Protein AF-A0A2A2Q9P0-F1 (afdb_monomer)

Nearest PDB structures (foldseek):
  3nxk-assembly2_F  TM=6.775E-01  e=8.424E-04  Campylobacter jejuni subsp. jejuni NCTC 11168 = ATCC 700819
  8wcf-assembly1_A  TM=4.680E-01  e=3.404E+00  Escherichia coli

pLDDT: mean 85.21, std 17.52, range [40.09, 98.56]

Radius of gyration: 24.96 Å; Cα contacts (8 Å, |Δi|>4): 295; chains: 1; bounding box: 86×31×90 Å

Foldseek 3Di:
DDDDDDDDDDDDDDPPPPDPPPPPPPCQAEEEDEDEADDDDPPCPVCQQVLLVVLVVVQVVRVVRGQAYEYEQAYAQQQDHPSCNNVNVLLVLLQQYAYEGAHPPLAAHDDDPLLHAHLHSDDSVLLRVLVSVLCSVQNTQDHAPDSVDHDPVSSVSSCVSCVVSNVSSVVSVVVVVVVD

Structure (mmCIF, N/CA/C/O backbone):
data_AF-A0A2A2Q9P0-F1
#
_entry.id   AF-A0A2A2Q9P0-F1
#
loop_
_atom_site.group_PDB
_atom_site.id
_atom_site.type_symbol
_atom_site.label_atom_id
_atom_site.label_alt_id
_atom_site.label_comp_id
_atom_site.label_asym_id
_atom_site.label_entity_id
_atom_site.label_seq_id
_atom_site.pdbx_PDB_ins_code
_atom_site.Cartn_x
_atom_site.Cartn_y
_atom_site.Cartn_z
_atom_site.occupancy
_atom_site.B_iso_or_equiv
_atom_site.auth_seq_id
_atom_site.auth_comp_id
_atom_site.auth_asym_id
_atom_site.auth_atom_id
_atom_site.pdbx_PDB_model_num
ATOM 1 N N . MET A 1 1 ? -64.671 -9.003 62.794 1.00 40.09 1 MET A N 1
ATOM 2 C CA . MET A 1 1 ? -63.730 -10.098 62.455 1.00 40.09 1 MET A CA 1
ATOM 3 C C . MET A 1 1 ? -63.711 -10.195 60.936 1.00 40.09 1 MET A C 1
ATOM 5 O O . MET A 1 1 ? -64.780 -10.348 60.381 1.00 40.09 1 MET A O 1
ATOM 9 N N . SER A 1 2 ? -62.634 -10.036 60.176 1.00 46.19 2 SER A N 1
ATOM 10 C CA . SER A 1 2 ? -61.214 -9.877 60.472 1.00 46.19 2 SER A CA 1
ATOM 11 C C . SER A 1 2 ? -60.549 -9.229 59.244 1.00 46.19 2 SER A C 1
ATOM 13 O O . SER A 1 2 ? -60.925 -9.531 58.116 1.00 46.19 2 SER A O 1
ATOM 15 N N . ALA A 1 3 ? -59.550 -8.387 59.473 1.00 42.59 3 ALA A N 1
ATOM 16 C CA . ALA A 1 3 ? -58.441 -8.089 58.560 1.00 42.59 3 ALA A CA 1
ATOM 17 C C . ALA A 1 3 ? -57.146 -8.424 59.338 1.00 42.59 3 ALA A C 1
ATOM 19 O O . ALA A 1 3 ? -57.241 -8.622 60.553 1.00 42.59 3 ALA A O 1
ATOM 20 N N . PRO A 1 4 ? -55.929 -8.346 58.772 1.00 60.41 4 PRO A N 1
ATOM 21 C CA . PRO A 1 4 ? -55.441 -8.654 57.423 1.00 60.41 4 PRO A CA 1
ATOM 22 C C . PRO A 1 4 ? -54.254 -9.658 57.485 1.00 60.41 4 PRO A C 1
ATOM 24 O O . PRO A 1 4 ? -53.765 -9.988 58.562 1.00 60.41 4 PRO A O 1
ATOM 27 N N . ALA A 1 5 ? -53.715 -10.101 56.344 1.00 50.78 5 ALA A N 1
ATOM 28 C CA . ALA A 1 5 ? -52.369 -10.686 56.304 1.00 50.78 5 ALA A CA 1
ATOM 29 C C . ALA A 1 5 ? -51.634 -10.286 55.020 1.00 50.78 5 ALA A C 1
ATOM 31 O O . ALA A 1 5 ? -51.970 -10.690 53.911 1.00 50.78 5 ALA A O 1
ATOM 32 N N . VAL A 1 6 ? -50.630 -9.442 55.230 1.00 48.75 6 VAL A N 1
ATOM 33 C CA . VAL A 1 6 ? -49.568 -9.048 54.309 1.00 48.75 6 VAL A CA 1
ATOM 34 C C . VAL A 1 6 ? -48.607 -10.225 54.140 1.00 48.75 6 VAL A C 1
ATOM 36 O O . VAL A 1 6 ? -48.183 -10.786 55.147 1.00 48.75 6 VAL A O 1
ATOM 39 N N . LEU A 1 7 ? -48.149 -10.526 52.920 1.00 47.34 7 LEU A N 1
ATOM 40 C CA . LEU A 1 7 ? -46.815 -11.109 52.763 1.00 47.34 7 LEU A CA 1
ATOM 41 C C . LEU A 1 7 ? -46.136 -10.666 51.462 1.00 47.34 7 LEU A C 1
ATOM 43 O O . LEU A 1 7 ? -46.552 -10.982 50.352 1.00 47.34 7 LEU A O 1
ATOM 47 N N . ARG A 1 8 ? -45.064 -9.902 51.668 1.00 47.12 8 ARG A N 1
ATOM 48 C CA . ARG A 1 8 ? -44.013 -9.534 50.720 1.00 47.12 8 ARG A CA 1
ATOM 49 C C . ARG A 1 8 ? -43.270 -10.785 50.236 1.00 47.12 8 ARG A C 1
ATOM 51 O O . ARG A 1 8 ? -42.936 -11.646 51.042 1.00 47.12 8 ARG A O 1
ATOM 58 N N . SER A 1 9 ? -42.898 -10.831 48.963 1.00 47.47 9 SER A N 1
ATOM 59 C CA . SER A 1 9 ? -41.804 -11.671 48.448 1.00 47.47 9 SER A CA 1
ATOM 60 C C . SER A 1 9 ? -41.245 -10.957 47.214 1.00 47.47 9 SER A C 1
ATOM 62 O O . SER A 1 9 ? -41.969 -10.730 46.255 1.00 47.47 9 SER A O 1
ATOM 64 N N . LEU A 1 10 ? -40.155 -10.207 47.386 1.00 48.25 10 LEU A N 1
ATOM 65 C CA . LEU A 1 10 ? -38.750 -10.614 47.222 1.00 48.25 10 LEU A CA 1
ATOM 66 C C . LEU A 1 10 ? -38.307 -10.576 45.751 1.00 48.25 10 LEU A C 1
ATOM 68 O O . LEU A 1 10 ? -38.593 -11.458 44.953 1.00 48.25 10 LE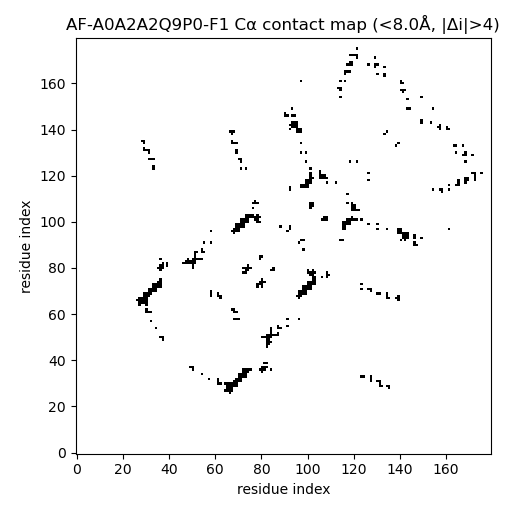U A O 1
ATOM 72 N N . LEU A 1 11 ? -37.596 -9.486 45.459 1.00 45.41 11 LEU A N 1
ATOM 73 C CA . LEU A 1 11 ? -36.722 -9.245 44.317 1.00 45.41 11 LEU A CA 1
ATOM 74 C C . LEU A 1 11 ? -35.719 -10.391 44.120 1.00 45.41 11 LEU A C 1
ATOM 76 O O . LEU A 1 11 ? -35.079 -10.792 45.084 1.00 45.41 11 LEU A O 1
ATOM 80 N N . LEU A 1 12 ? -35.510 -10.807 42.871 1.00 46.50 12 LEU A N 1
ATOM 81 C CA . LEU A 1 12 ? -34.263 -11.349 42.306 1.00 46.50 12 LEU A CA 1
ATOM 82 C C . LEU A 1 12 ? -34.489 -11.292 40.778 1.00 46.50 12 LEU A C 1
ATOM 84 O O . LEU A 1 12 ? -35.462 -11.844 40.289 1.00 46.50 12 LEU A O 1
ATOM 88 N N . GLY A 1 13 ? -33.770 -10.537 39.954 1.00 45.25 13 GLY A N 1
ATOM 89 C CA . GLY A 1 13 ? -32.326 -10.368 39.921 1.00 45.25 13 GLY A CA 1
ATOM 90 C C . GLY A 1 13 ? -31.809 -11.048 38.651 1.00 45.25 13 GLY A C 1
ATOM 91 O O . GLY A 1 13 ? -31.330 -12.169 38.717 1.00 45.25 13 GLY A O 1
ATOM 92 N N . ALA A 1 14 ? -31.939 -10.394 37.493 1.00 43.97 14 ALA A N 1
ATOM 93 C CA . ALA A 1 14 ? -31.269 -10.804 36.257 1.00 43.97 14 ALA A CA 1
ATOM 94 C C . ALA A 1 14 ? -31.019 -9.576 35.371 1.00 43.97 14 ALA A C 1
ATOM 96 O O . ALA A 1 14 ? -31.601 -9.411 34.302 1.00 43.97 14 ALA A O 1
ATOM 97 N N . ALA A 1 15 ? -30.158 -8.673 35.843 1.00 47.59 15 ALA A N 1
ATOM 98 C CA . ALA A 1 15 ? -29.496 -7.738 34.947 1.00 47.59 15 ALA A CA 1
ATOM 99 C C . ALA A 1 15 ? -28.526 -8.561 34.088 1.00 47.59 15 ALA A C 1
ATOM 101 O O . ALA A 1 15 ? -27.449 -8.938 34.551 1.00 47.59 15 ALA A O 1
ATOM 102 N N . LEU A 1 16 ? -28.932 -8.885 32.856 1.00 47.09 16 LEU A N 1
ATOM 103 C CA . LEU A 1 16 ? -28.006 -9.319 31.817 1.00 47.09 16 LEU A CA 1
ATOM 104 C C . LEU A 1 16 ? -27.036 -8.160 31.567 1.00 47.09 16 LEU A C 1
ATOM 106 O O . LEU A 1 16 ? -27.298 -7.261 30.770 1.00 47.09 16 LEU A O 1
ATOM 110 N N . PHE A 1 17 ? -25.904 -8.173 32.264 1.00 48.16 17 PHE A N 1
ATOM 111 C CA . PHE A 1 17 ? -24.730 -7.453 31.810 1.00 48.16 17 PHE A CA 1
ATOM 112 C C . PHE A 1 17 ? -24.263 -8.143 30.530 1.00 48.16 17 PHE A C 1
ATOM 114 O O . PHE A 1 17 ? -23.550 -9.145 30.564 1.00 48.16 17 PHE A O 1
ATOM 121 N N . ALA A 1 18 ? -24.692 -7.610 29.388 1.00 48.81 18 ALA A N 1
ATOM 122 C CA . ALA A 1 18 ? -23.988 -7.804 28.136 1.00 48.81 18 ALA A CA 1
ATOM 123 C C . ALA A 1 18 ? -22.611 -7.151 28.306 1.00 48.81 18 ALA A C 1
ATOM 125 O O . ALA A 1 18 ? -22.433 -5.956 28.073 1.00 48.81 18 ALA A O 1
ATOM 126 N N . ALA A 1 19 ? -21.647 -7.924 28.802 1.00 48.12 19 ALA A N 1
ATOM 127 C CA . ALA A 1 19 ? -20.255 -7.536 28.720 1.00 48.12 19 ALA A CA 1
ATOM 128 C C . ALA A 1 19 ? -19.944 -7.310 27.232 1.00 48.12 19 ALA A C 1
ATOM 130 O O . ALA A 1 19 ? -20.269 -8.180 26.415 1.00 48.12 19 ALA A O 1
ATOM 131 N N . PRO A 1 20 ? -19.349 -6.172 26.838 1.00 49.59 20 PRO A N 1
ATOM 132 C CA . PRO A 1 20 ? -18.787 -6.078 25.508 1.00 49.59 20 PRO A CA 1
ATOM 133 C C . PRO A 1 20 ? -17.745 -7.187 25.419 1.00 49.59 20 PRO A C 1
ATOM 135 O O . PRO A 1 20 ? -16.790 -7.219 26.198 1.00 49.59 20 PRO A O 1
ATOM 138 N N . VAL A 1 21 ? -17.954 -8.126 24.496 1.00 50.00 21 VAL A N 1
ATOM 139 C CA . VAL A 1 21 ? -16.908 -9.048 24.071 1.00 50.00 21 VAL A CA 1
ATOM 140 C C . VAL A 1 21 ? -15.845 -8.163 23.438 1.00 50.00 21 VAL A C 1
ATOM 142 O O . VAL A 1 21 ? -15.898 -7.832 22.254 1.00 50.00 21 VAL A O 1
ATOM 145 N N . LEU A 1 22 ? -14.913 -7.697 24.267 1.00 50.25 22 LEU A N 1
ATOM 146 C CA . LEU A 1 22 ? -13.653 -7.151 23.818 1.00 50.25 22 LEU A CA 1
ATOM 147 C C . LEU A 1 22 ? -12.963 -8.342 23.162 1.00 50.25 22 LEU A C 1
ATOM 149 O O . LEU A 1 22 ? -12.347 -9.169 23.830 1.00 50.25 22 LEU A O 1
ATOM 153 N N . SER A 1 23 ? -13.192 -8.501 21.860 1.00 45.50 23 SER A N 1
ATOM 154 C CA . SER A 1 23 ? -12.494 -9.485 21.055 1.00 45.50 23 SER A CA 1
ATOM 155 C C . SER A 1 23 ? -11.023 -9.124 21.171 1.00 45.50 23 SER A C 1
ATOM 157 O O . SER A 1 23 ? -10.560 -8.181 20.528 1.00 45.50 23 SER A O 1
ATOM 159 N N . ALA A 1 24 ? -10.305 -9.827 22.044 1.00 47.69 24 ALA A N 1
ATOM 160 C CA . ALA A 1 24 ? -8.862 -9.840 22.039 1.00 47.69 24 ALA A CA 1
ATOM 161 C C . ALA A 1 24 ? -8.482 -10.304 20.633 1.00 47.69 24 ALA A C 1
ATOM 163 O O . ALA A 1 24 ? -8.634 -11.477 20.295 1.00 47.69 24 ALA A O 1
ATOM 164 N N . ARG A 1 25 ? -8.132 -9.349 19.762 1.00 51.56 25 ARG A N 1
ATOM 165 C CA . ARG A 1 25 ? -7.507 -9.651 18.483 1.00 51.56 25 ARG A CA 1
ATOM 166 C C . ARG A 1 25 ? -6.211 -10.338 18.853 1.00 51.56 25 ARG A C 1
ATOM 168 O O . ARG A 1 25 ? -5.259 -9.678 19.264 1.00 51.56 25 ARG A O 1
ATOM 175 N N . ASP A 1 26 ? -6.235 -11.658 18.773 1.00 47.09 26 ASP A N 1
ATOM 176 C CA . ASP A 1 26 ? -5.034 -12.462 18.771 1.00 47.09 26 ASP A CA 1
ATOM 177 C C . ASP A 1 26 ? -4.062 -11.808 17.783 1.00 47.09 26 ASP A C 1
ATOM 179 O O . ASP A 1 26 ? -4.457 -11.379 16.692 1.00 47.09 26 ASP A O 1
ATOM 183 N N . THR A 1 27 ? -2.846 -11.563 18.252 1.00 52.81 27 THR A N 1
ATOM 184 C CA . THR A 1 27 ? -1.900 -10.556 17.759 1.00 52.81 27 THR A CA 1
ATOM 185 C C . THR A 1 27 ? -1.255 -10.971 16.439 1.00 52.81 27 THR A C 1
ATOM 187 O O . THR A 1 27 ? -0.034 -11.061 16.314 1.00 52.81 27 THR A O 1
ATOM 190 N N . ALA A 1 28 ? -2.059 -11.221 15.408 1.00 60.34 28 ALA A N 1
ATOM 191 C CA . ALA A 1 28 ? -1.553 -11.370 14.057 1.00 60.34 28 ALA A CA 1
ATOM 192 C C . ALA A 1 28 ? -0.925 -10.032 13.644 1.00 60.34 28 ALA A C 1
ATOM 194 O O . ALA A 1 28 ? -1.621 -9.069 13.310 1.00 60.34 28 ALA A O 1
ATOM 195 N N . LYS A 1 29 ? 0.409 -9.975 13.733 1.00 87.12 29 LYS A N 1
ATOM 196 C CA . LYS A 1 29 ? 1.228 -8.812 13.381 1.00 87.12 29 LYS A CA 1
ATOM 197 C C . LYS A 1 29 ? 0.889 -8.337 11.975 1.00 87.12 29 LYS A C 1
ATOM 199 O O . LYS A 1 29 ? 0.535 -9.150 11.118 1.00 87.12 29 LYS A O 1
ATOM 204 N N . ALA A 1 30 ? 1.027 -7.039 11.729 1.00 94.81 30 ALA A N 1
ATOM 205 C CA . ALA A 1 30 ? 0.882 -6.512 10.381 1.00 94.81 30 ALA A CA 1
ATOM 206 C C . ALA A 1 30 ? 1.944 -7.124 9.453 1.00 94.81 30 ALA A C 1
ATOM 208 O O . ALA A 1 30 ? 3.090 -7.329 9.853 1.00 94.81 30 ALA A O 1
ATOM 209 N N . GLY A 1 31 ? 1.554 -7.426 8.219 1.00 96.94 31 GLY A N 1
ATOM 210 C CA . GLY A 1 31 ? 2.453 -7.904 7.177 1.00 96.94 31 GLY A CA 1
ATOM 211 C C . GLY A 1 31 ? 2.628 -6.839 6.109 1.00 96.94 31 GLY A C 1
ATOM 212 O O . GLY A 1 31 ? 1.641 -6.388 5.525 1.00 96.94 31 GLY A O 1
ATOM 213 N N . VAL A 1 32 ? 3.870 -6.456 5.825 1.00 98.31 32 VAL A N 1
ATOM 214 C CA . VAL A 1 32 ? 4.199 -5.518 4.747 1.00 98.31 32 VAL A CA 1
ATOM 215 C C . VAL A 1 32 ? 5.208 -6.152 3.802 1.00 98.31 32 VAL A C 1
ATOM 217 O O . VAL A 1 32 ? 6.179 -6.758 4.244 1.00 98.31 32 VAL A O 1
ATOM 220 N N . ALA A 1 33 ? 4.984 -6.005 2.496 1.00 98.00 33 ALA A N 1
ATOM 221 C CA . ALA A 1 33 ? 5.929 -6.441 1.473 1.00 98.00 33 ALA A CA 1
ATOM 222 C C . ALA A 1 33 ? 6.344 -5.284 0.562 1.00 98.00 33 ALA A C 1
ATOM 224 O O . ALA A 1 33 ? 5.535 -4.416 0.230 1.00 98.00 33 ALA A O 1
ATOM 225 N N . VAL A 1 34 ? 7.595 -5.322 0.107 1.00 97.69 34 VAL A N 1
ATOM 226 C CA . VAL A 1 34 ? 8.105 -4.435 -0.940 1.00 97.69 34 VAL A CA 1
ATOM 227 C C . VAL A 1 34 ? 7.890 -5.089 -2.305 1.00 97.69 34 VAL A C 1
ATOM 229 O O . VAL A 1 34 ? 8.170 -6.274 -2.502 1.00 97.69 34 VAL A O 1
ATOM 232 N N . LEU A 1 35 ? 7.372 -4.312 -3.249 1.00 95.69 35 LEU A N 1
ATOM 233 C CA . LEU A 1 35 ? 7.158 -4.687 -4.637 1.00 95.69 35 LEU A CA 1
ATOM 234 C C . LEU A 1 35 ? 7.905 -3.716 -5.542 1.00 95.69 35 LEU A C 1
ATOM 236 O O . LEU A 1 35 ? 7.836 -2.504 -5.360 1.00 95.69 35 LEU A O 1
ATOM 240 N N . HIS A 1 36 ? 8.558 -4.260 -6.559 1.00 92.69 36 HIS A N 1
ATOM 241 C CA . HIS A 1 36 ? 9.169 -3.485 -7.628 1.00 92.69 36 HIS A CA 1
ATOM 242 C C . HIS A 1 36 ? 8.368 -3.678 -8.910 1.00 92.69 36 HIS A C 1
ATOM 244 O O . HIS A 1 36 ? 7.759 -4.732 -9.114 1.00 92.69 36 HIS A O 1
ATOM 250 N N . SER A 1 37 ? 8.364 -2.665 -9.778 1.00 83.94 37 SER A N 1
ATOM 251 C CA . SER A 1 37 ? 7.769 -2.817 -11.104 1.00 83.94 37 SER A CA 1
ATOM 252 C C . SER A 1 37 ? 8.413 -3.999 -11.827 1.00 83.94 37 SER A C 1
ATOM 254 O O . SER A 1 37 ? 9.637 -4.101 -11.882 1.00 83.94 37 SER A O 1
ATOM 256 N N . ALA A 1 38 ? 7.581 -4.871 -12.400 1.00 77.25 38 ALA A N 1
ATOM 257 C CA . ALA A 1 38 ? 8.063 -5.930 -13.273 1.00 77.25 38 ALA A CA 1
ATOM 258 C C . ALA A 1 38 ? 8.849 -5.319 -14.441 1.00 77.25 38 ALA A C 1
ATOM 260 O O . ALA A 1 38 ? 8.513 -4.230 -14.927 1.00 77.25 38 ALA A O 1
ATOM 261 N N . GLU A 1 39 ? 9.884 -6.029 -14.881 1.00 74.06 39 GLU A N 1
ATOM 262 C CA . GLU A 1 39 ? 10.640 -5.655 -16.068 1.00 74.06 39 GLU A CA 1
ATOM 263 C C . GLU A 1 39 ? 9.700 -5.676 -17.281 1.00 74.06 39 GLU A C 1
ATOM 265 O O . GLU A 1 39 ? 8.987 -6.654 -17.520 1.00 74.06 39 GLU A O 1
ATOM 270 N N . TRP A 1 40 ? 9.638 -4.559 -18.005 1.00 68.69 40 TRP A N 1
ATOM 271 C CA . TRP A 1 40 ? 8.759 -4.407 -19.159 1.00 68.69 40 TRP A CA 1
ATOM 272 C C . TRP A 1 40 ? 9.546 -4.634 -20.447 1.00 68.69 40 TRP A C 1
ATOM 274 O O . TRP A 1 40 ? 10.576 -3.997 -20.661 1.00 68.69 40 TRP A O 1
ATOM 284 N N . ASN A 1 41 ? 9.027 -5.496 -21.320 1.00 70.81 41 ASN A N 1
ATOM 285 C CA . ASN A 1 41 ? 9.569 -5.747 -22.650 1.00 70.81 41 ASN A CA 1
ATOM 286 C C . ASN A 1 41 ? 8.447 -5.621 -23.693 1.00 70.81 41 ASN A C 1
ATOM 288 O O . ASN A 1 41 ? 7.445 -6.328 -23.616 1.00 70.81 41 ASN A O 1
ATOM 292 N N . ALA A 1 42 ? 8.633 -4.740 -24.680 1.00 70.00 42 ALA A N 1
ATOM 293 C CA . ALA A 1 42 ? 7.657 -4.459 -25.736 1.00 70.00 42 ALA A CA 1
ATOM 294 C C . ALA A 1 42 ? 7.276 -5.692 -26.579 1.00 70.00 42 ALA A C 1
ATOM 296 O O . ALA A 1 42 ? 6.182 -5.733 -27.132 1.00 70.00 42 ALA A O 1
ATOM 297 N N . GLY A 1 43 ? 8.172 -6.679 -26.689 1.00 72.94 43 GLY A N 1
ATOM 298 C CA . GLY A 1 43 ? 7.943 -7.904 -27.461 1.00 72.94 43 GLY A CA 1
ATOM 299 C C . GLY A 1 43 ? 7.342 -9.063 -26.663 1.00 72.94 43 GLY A C 1
ATOM 300 O O . GLY A 1 43 ? 7.106 -10.123 -27.236 1.00 72.94 43 GLY A O 1
ATOM 301 N N . ASP A 1 44 ? 7.115 -8.895 -25.359 1.00 73.62 44 ASP A N 1
ATOM 302 C CA . ASP A 1 44 ? 6.712 -9.980 -24.459 1.00 73.62 44 ASP A CA 1
ATOM 303 C C . ASP A 1 44 ? 5.232 -9.865 -24.065 1.00 73.62 44 ASP A C 1
ATOM 305 O O . ASP A 1 44 ? 4.875 -9.559 -22.927 1.00 73.62 44 ASP A O 1
ATOM 309 N N . THR A 1 45 ? 4.349 -10.102 -25.039 1.00 75.69 45 THR A N 1
ATOM 310 C CA . THR A 1 45 ? 2.890 -10.113 -24.823 1.00 75.69 45 THR A CA 1
ATOM 311 C C . THR A 1 45 ? 2.435 -11.267 -23.929 1.00 75.69 45 THR A C 1
ATOM 313 O O . THR A 1 45 ? 1.373 -11.189 -23.319 1.00 75.69 45 THR A O 1
ATOM 316 N N . VAL A 1 46 ? 3.250 -12.320 -23.802 1.00 77.00 46 VAL A N 1
ATOM 317 C CA . VAL A 1 46 ? 2.989 -13.473 -22.927 1.00 77.00 46 VAL A CA 1
ATOM 318 C C . VAL A 1 46 ? 3.003 -13.060 -21.453 1.00 77.00 46 VAL A C 1
ATOM 320 O O . VAL A 1 46 ? 2.287 -13.648 -20.644 1.00 77.00 46 VAL A O 1
ATOM 323 N N . ARG A 1 47 ? 3.782 -12.031 -21.096 1.00 70.19 47 ARG A N 1
ATOM 324 C CA . ARG A 1 47 ? 3.841 -11.472 -19.737 1.00 70.19 47 ARG A CA 1
ATOM 325 C C . ARG A 1 47 ? 2.926 -10.268 -19.523 1.00 70.19 47 ARG A C 1
ATOM 327 O O . ARG A 1 47 ? 3.035 -9.606 -18.483 1.00 70.19 47 ARG A O 1
ATOM 334 N N . ASP A 1 48 ? 2.013 -9.979 -20.450 1.00 74.56 48 ASP A N 1
ATOM 335 C CA . ASP A 1 48 ? 0.988 -8.974 -20.185 1.00 74.56 48 ASP A CA 1
ATOM 336 C C . ASP A 1 48 ? 0.124 -9.412 -18.986 1.00 74.56 48 ASP A C 1
ATOM 338 O O . ASP A 1 48 ? -0.274 -10.568 -18.858 1.00 74.56 48 ASP A O 1
ATOM 342 N N . GLY A 1 49 ? -0.081 -8.503 -18.034 1.00 80.06 49 GLY A N 1
ATOM 343 C CA . GLY A 1 49 ? -0.734 -8.795 -16.751 1.00 80.06 49 GLY A CA 1
ATOM 344 C C . GLY A 1 49 ? 0.132 -9.481 -15.680 1.00 80.06 49 GLY A C 1
ATOM 345 O O . GLY A 1 49 ? -0.323 -9.614 -14.542 1.00 80.06 49 GLY A O 1
ATOM 346 N N . ALA A 1 50 ? 1.389 -9.852 -15.958 1.00 84.06 50 ALA A N 1
ATOM 347 C CA . ALA A 1 50 ? 2.267 -10.465 -14.950 1.00 84.06 50 ALA A CA 1
ATOM 348 C C . ALA A 1 50 ? 2.505 -9.549 -13.730 1.00 84.06 50 ALA A C 1
ATOM 350 O O . ALA A 1 50 ? 2.602 -10.029 -12.600 1.00 84.06 50 ALA A O 1
ATOM 351 N N . GLY A 1 51 ? 2.547 -8.228 -13.945 1.00 87.50 51 GLY A N 1
ATOM 352 C CA . GLY A 1 51 ? 2.655 -7.240 -12.867 1.00 87.50 51 GLY A CA 1
ATOM 353 C C . GLY A 1 51 ? 1.407 -7.201 -11.982 1.00 87.50 51 GLY A C 1
ATOM 354 O O . GLY A 1 51 ? 1.518 -7.214 -10.759 1.00 87.50 51 GLY A O 1
ATOM 355 N N . GLU A 1 52 ? 0.219 -7.217 -12.591 1.00 91.75 52 GLU A N 1
ATOM 356 C CA . GLU A 1 52 ? -1.063 -7.313 -11.877 1.00 91.75 52 GLU A CA 1
ATOM 357 C C . GLU A 1 52 ? -1.155 -8.602 -11.046 1.00 91.75 52 GLU A C 1
ATOM 359 O O . GLU A 1 52 ? -1.454 -8.550 -9.850 1.00 91.75 52 GLU A O 1
ATOM 364 N N . PHE A 1 53 ? -0.812 -9.748 -11.639 1.00 91.94 53 PHE A N 1
ATOM 365 C CA . PHE A 1 53 ? -0.803 -11.031 -10.938 1.00 91.94 53 PHE A CA 1
ATOM 366 C C . PHE A 1 53 ? 0.168 -11.043 -9.749 1.00 91.94 53 PHE A C 1
ATOM 368 O O . PHE A 1 53 ? -0.203 -11.480 -8.660 1.00 91.94 53 PHE A O 1
ATOM 375 N N . ALA A 1 54 ? 1.390 -10.527 -9.922 1.00 92.19 54 ALA A N 1
ATOM 376 C CA . ALA A 1 54 ? 2.389 -10.477 -8.854 1.00 92.19 54 ALA A CA 1
ATOM 377 C C . ALA A 1 54 ? 1.916 -9.646 -7.648 1.00 92.19 54 ALA A C 1
ATOM 379 O O . ALA A 1 54 ? 2.107 -10.055 -6.499 1.00 92.19 54 ALA A O 1
ATOM 380 N N . VAL A 1 55 ? 1.257 -8.510 -7.903 1.00 96.12 55 VAL A N 1
ATOM 381 C CA . VAL A 1 55 ? 0.683 -7.652 -6.858 1.00 96.12 55 VAL A CA 1
ATOM 382 C C . VAL A 1 55 ? -0.411 -8.397 -6.084 1.00 96.12 55 VAL A C 1
ATOM 384 O O . VAL A 1 55 ? -0.358 -8.452 -4.853 1.00 96.12 55 VAL A O 1
ATOM 387 N N . PHE A 1 56 ? -1.364 -9.029 -6.779 1.00 96.88 56 PHE A N 1
ATOM 388 C CA . PHE A 1 56 ? -2.437 -9.782 -6.120 1.00 96.88 56 PHE A CA 1
ATOM 389 C C . PHE A 1 56 ? -1.934 -10.998 -5.355 1.00 96.88 56 PHE A C 1
ATOM 391 O O . PHE A 1 56 ? -2.361 -11.224 -4.223 1.00 96.88 56 PHE A O 1
ATOM 398 N N . LEU A 1 57 ? -1.006 -11.759 -5.935 1.00 96.25 57 LEU A N 1
ATOM 399 C CA . LEU A 1 57 ? -0.422 -12.921 -5.277 1.00 96.25 57 LEU A CA 1
ATOM 400 C C . LEU A 1 57 ? 0.250 -12.516 -3.963 1.00 96.25 57 LEU A C 1
ATOM 402 O O . LEU A 1 57 ? 0.039 -13.170 -2.940 1.00 96.25 57 LEU A O 1
ATOM 406 N N . ARG A 1 58 ? 1.015 -11.416 -3.961 1.00 97.12 58 ARG A N 1
ATOM 407 C CA . ARG A 1 58 ? 1.672 -10.935 -2.743 1.00 97.12 58 ARG A CA 1
ATOM 408 C C . ARG A 1 58 ? 0.665 -10.461 -1.698 1.00 97.12 58 ARG A C 1
ATOM 410 O O . ARG A 1 58 ? 0.806 -10.813 -0.530 1.00 97.12 58 ARG A O 1
ATOM 417 N N . ALA A 1 59 ? -0.355 -9.705 -2.097 1.00 97.06 59 ALA A N 1
ATOM 418 C CA . ALA A 1 59 ? -1.396 -9.263 -1.173 1.00 97.06 59 ALA A CA 1
ATOM 419 C C . ALA A 1 59 ? -2.147 -10.448 -0.548 1.00 97.06 59 ALA A C 1
ATOM 421 O O . ALA A 1 59 ? -2.305 -10.496 0.670 1.00 97.06 59 ALA A O 1
ATOM 422 N N . ALA A 1 60 ? -2.511 -11.449 -1.355 1.00 96.69 60 ALA A N 1
ATOM 423 C CA . ALA A 1 60 ? -3.162 -12.664 -0.878 1.00 96.69 60 ALA A CA 1
ATOM 424 C C . ALA A 1 60 ? -2.272 -13.460 0.092 1.00 96.69 60 ALA A C 1
ATOM 426 O O . ALA A 1 60 ? -2.771 -13.993 1.080 1.00 96.69 60 ALA A O 1
ATOM 427 N N . GLN A 1 61 ? -0.958 -13.534 -0.153 1.00 96.50 61 GLN A N 1
ATOM 428 C CA . GLN A 1 61 ? -0.011 -14.143 0.789 1.00 96.50 61 GLN A CA 1
ATOM 429 C C . GLN A 1 61 ? -0.008 -13.411 2.135 1.00 96.50 61 GLN A C 1
ATOM 431 O O . GLN A 1 61 ? -0.102 -14.058 3.175 1.00 96.50 61 GLN A O 1
ATOM 436 N N . LEU A 1 62 ? 0.052 -12.076 2.127 1.00 96.56 62 LEU A N 1
ATOM 437 C CA . LEU A 1 62 ? 0.029 -11.286 3.359 1.00 96.56 62 LEU A CA 1
ATOM 438 C C . LEU A 1 62 ? -1.290 -11.481 4.120 1.00 96.56 62 LEU A C 1
ATOM 440 O O . LEU A 1 62 ? -1.289 -11.782 5.310 1.00 96.56 62 LEU A O 1
ATOM 444 N N . GLN A 1 63 ? -2.422 -11.389 3.427 1.00 94.75 63 GLN A N 1
ATOM 445 C CA . GLN A 1 63 ? -3.751 -11.505 4.036 1.00 94.75 63 GLN A CA 1
ATOM 446 C C . GLN A 1 63 ? -4.044 -12.894 4.625 1.00 94.75 63 GLN A C 1
ATOM 448 O O . GLN A 1 63 ? -4.900 -13.015 5.495 1.00 94.75 63 GLN A O 1
ATOM 453 N N . ARG A 1 64 ? -3.336 -13.949 4.195 1.00 94.38 64 ARG A N 1
ATOM 454 C CA . ARG A 1 64 ? -3.460 -15.294 4.788 1.00 94.38 64 ARG A CA 1
ATOM 455 C C . ARG A 1 64 ? -2.831 -15.412 6.172 1.00 94.38 64 ARG A C 1
ATOM 457 O O . ARG A 1 64 ? -3.241 -16.277 6.939 1.00 94.38 64 ARG A O 1
ATOM 464 N N . HIS A 1 65 ? -1.821 -14.599 6.466 1.00 92.19 65 HIS A N 1
ATOM 465 C CA . HIS A 1 65 ? -0.985 -14.762 7.658 1.00 92.19 65 HIS A CA 1
ATOM 466 C C . HIS A 1 65 ? -1.033 -13.562 8.610 1.00 92.19 65 HIS A C 1
ATOM 468 O O . HIS A 1 65 ? -0.546 -13.659 9.734 1.00 92.19 65 HIS A O 1
ATOM 474 N N . HIS A 1 66 ? -1.629 -12.448 8.184 1.00 94.69 66 HIS A N 1
ATOM 475 C CA . HIS A 1 66 ? -1.608 -11.183 8.911 1.00 94.69 66 HIS A CA 1
ATOM 476 C C . HIS A 1 66 ? -3.009 -10.572 9.007 1.00 94.69 66 HIS A C 1
ATOM 478 O O . HIS A 1 66 ? -3.755 -10.564 8.030 1.00 94.69 66 HIS A O 1
ATOM 484 N N . ALA A 1 67 ? -3.355 -9.994 10.165 1.00 91.94 67 ALA A N 1
ATOM 485 C CA . ALA A 1 67 ? -4.638 -9.300 10.349 1.00 91.94 67 ALA A CA 1
ATOM 486 C C . ALA A 1 67 ? -4.705 -7.947 9.621 1.00 91.94 67 ALA A C 1
ATOM 488 O O . ALA A 1 67 ? -5.789 -7.402 9.416 1.00 91.94 67 ALA A O 1
ATOM 489 N N . ALA A 1 68 ? -3.552 -7.395 9.247 1.00 96.25 68 ALA A N 1
ATOM 490 C CA . ALA A 1 68 ? -3.432 -6.170 8.476 1.00 96.25 68 ALA A CA 1
ATOM 491 C C . ALA A 1 68 ? -2.330 -6.346 7.428 1.00 96.25 68 ALA A C 1
ATOM 493 O O . ALA A 1 68 ? -1.247 -6.838 7.748 1.00 96.25 68 ALA A O 1
ATOM 494 N N . ALA A 1 69 ? -2.604 -5.942 6.189 1.00 97.81 69 ALA A N 1
ATOM 495 C CA . ALA A 1 69 ? -1.672 -6.066 5.076 1.00 97.81 69 ALA A CA 1
ATOM 496 C C . ALA A 1 69 ? -1.309 -4.689 4.512 1.00 97.81 69 ALA A C 1
ATOM 498 O O . ALA A 1 69 ? -2.167 -3.811 4.373 1.00 97.81 69 ALA A O 1
ATOM 499 N N . GLY A 1 70 ? -0.041 -4.525 4.146 1.00 98.38 70 GLY A N 1
ATOM 500 C CA . GLY A 1 70 ? 0.442 -3.351 3.438 1.00 98.38 70 GLY A CA 1
ATOM 501 C C . GLY A 1 70 ? 1.433 -3.685 2.331 1.00 98.38 70 GLY A C 1
ATOM 502 O O . GLY A 1 70 ? 2.069 -4.737 2.331 1.00 98.38 70 GLY A O 1
ATOM 503 N N . LEU A 1 71 ? 1.570 -2.773 1.375 1.00 98.56 71 LEU A N 1
ATOM 504 C CA . LEU A 1 71 ? 2.529 -2.875 0.281 1.00 98.56 71 LEU A CA 1
ATOM 505 C C . LEU A 1 71 ? 3.329 -1.582 0.159 1.00 98.56 71 LEU A C 1
ATOM 507 O O . LEU A 1 71 ? 2.778 -0.487 0.258 1.00 98.56 71 LEU A O 1
ATOM 511 N N . VAL A 1 72 ? 4.620 -1.715 -0.123 1.00 98.31 72 VAL A N 1
ATOM 512 C CA . VAL A 1 72 ? 5.468 -0.619 -0.595 1.00 98.31 72 VAL A CA 1
ATOM 513 C C . VAL A 1 72 ? 5.770 -0.872 -2.065 1.00 98.31 72 VAL A C 1
ATOM 515 O O . VAL A 1 72 ? 6.464 -1.825 -2.400 1.00 98.31 72 VAL A O 1
ATOM 518 N N . ALA A 1 73 ? 5.225 -0.044 -2.946 1.00 97.06 73 ALA A N 1
ATOM 519 C CA . ALA A 1 73 ? 5.390 -0.139 -4.386 1.00 97.06 73 ALA A CA 1
ATOM 520 C C . ALA A 1 73 ? 6.471 0.833 -4.869 1.00 97.06 73 ALA A C 1
ATOM 522 O O . ALA A 1 73 ? 6.293 2.051 -4.819 1.00 97.06 73 ALA A O 1
ATOM 523 N N . VAL A 1 74 ? 7.577 0.285 -5.366 1.00 95.69 74 VAL A N 1
ATOM 524 C CA . VAL A 1 74 ? 8.658 1.024 -6.023 1.00 95.69 74 V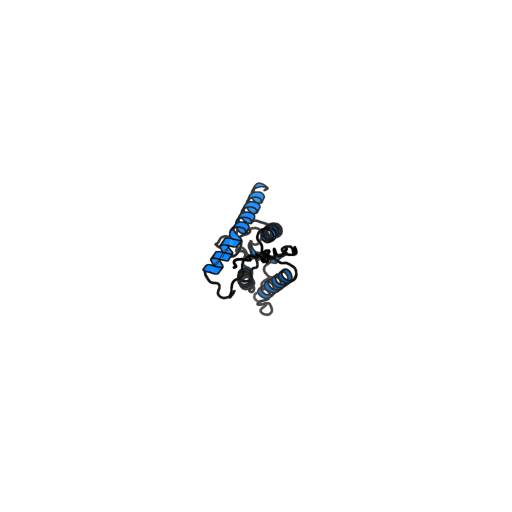AL A CA 1
ATOM 525 C C . VAL A 1 74 ? 8.422 0.970 -7.529 1.00 95.69 74 VAL A C 1
ATOM 527 O O . VAL A 1 74 ? 8.671 -0.049 -8.185 1.00 95.69 74 VAL A O 1
ATOM 530 N N . GLY A 1 75 ? 7.879 2.058 -8.064 1.00 93.06 75 GLY A N 1
ATOM 531 C CA . GLY A 1 75 ? 7.560 2.186 -9.483 1.00 93.06 75 GLY A CA 1
ATOM 532 C C . GLY A 1 75 ? 8.606 2.963 -10.266 1.00 93.06 75 GLY A C 1
ATOM 533 O O . GLY A 1 75 ? 9.755 3.094 -9.850 1.00 93.06 75 GLY A O 1
ATOM 534 N N . ASP A 1 76 ? 8.199 3.484 -11.422 1.00 91.12 76 ASP A N 1
ATOM 535 C CA . ASP A 1 76 ? 9.034 4.403 -12.198 1.00 91.12 76 ASP A CA 1
ATOM 536 C C . ASP A 1 76 ? 9.219 5.762 -11.488 1.00 91.12 76 ASP A C 1
ATOM 538 O O . ASP A 1 76 ? 8.949 5.905 -10.297 1.00 91.12 76 ASP A O 1
ATOM 542 N N . ARG A 1 77 ? 9.691 6.793 -12.198 1.00 88.62 77 ARG A N 1
ATOM 543 C CA . ARG A 1 77 ? 9.887 8.140 -11.624 1.00 88.62 77 ARG A CA 1
ATOM 544 C C . ARG A 1 77 ? 8.627 8.750 -10.984 1.00 88.62 77 ARG A C 1
ATOM 546 O O . ARG A 1 77 ? 8.744 9.658 -10.174 1.00 88.62 77 ARG A O 1
ATOM 553 N N . ASN A 1 78 ? 7.440 8.258 -11.344 1.00 87.75 78 ASN A N 1
ATOM 554 C CA . ASN A 1 78 ? 6.155 8.686 -10.791 1.00 87.75 78 ASN A CA 1
ATOM 555 C C . ASN A 1 78 ? 5.558 7.624 -9.850 1.00 87.75 78 ASN A C 1
ATOM 557 O O . ASN A 1 78 ? 4.354 7.625 -9.601 1.00 87.75 78 ASN A O 1
ATOM 561 N N . GLY A 1 79 ? 6.363 6.655 -9.406 1.00 90.94 79 GLY A N 1
ATOM 562 C CA . GLY A 1 79 ? 5.939 5.550 -8.552 1.00 90.94 79 GLY A CA 1
ATOM 563 C C . GLY A 1 79 ? 4.895 4.625 -9.179 1.00 90.94 79 GLY A C 1
ATOM 564 O O . GLY A 1 79 ? 4.219 3.901 -8.455 1.00 90.94 79 GLY A O 1
ATOM 565 N N . ILE A 1 80 ? 4.733 4.629 -10.505 1.00 91.00 80 ILE A N 1
ATOM 566 C CA . ILE A 1 80 ? 3.728 3.807 -11.192 1.00 91.00 80 ILE A CA 1
ATOM 567 C C . ILE A 1 80 ? 4.288 2.403 -11.445 1.00 91.00 80 ILE A C 1
ATOM 569 O O . ILE A 1 80 ? 5.387 2.259 -11.991 1.00 91.00 80 ILE A O 1
ATOM 573 N N . LEU A 1 81 ? 3.520 1.366 -11.082 1.00 90.38 81 LEU A N 1
ATOM 574 C CA . LEU A 1 81 ? 3.835 -0.020 -11.446 1.00 90.38 81 LEU A CA 1
ATOM 575 C C . LEU A 1 81 ? 3.291 -0.354 -12.840 1.00 90.38 81 LEU A C 1
ATOM 577 O O . LEU A 1 81 ? 2.106 -0.162 -13.128 1.00 90.38 81 LEU A O 1
ATOM 581 N N . ARG A 1 82 ? 4.156 -0.896 -13.703 1.00 86.62 82 ARG A N 1
ATOM 582 C CA . ARG A 1 82 ? 3.815 -1.270 -15.087 1.00 86.62 82 ARG A CA 1
ATOM 583 C C . ARG A 1 82 ? 3.097 -2.623 -15.162 1.00 86.62 82 ARG A C 1
ATOM 585 O O . ARG A 1 82 ? 2.846 -3.272 -14.147 1.00 86.62 82 ARG A O 1
ATOM 592 N N . SER A 1 83 ? 2.731 -3.026 -16.381 1.00 85.56 83 SER A N 1
ATOM 593 C CA . SER A 1 83 ? 2.147 -4.345 -16.690 1.00 85.56 83 SER A CA 1
ATOM 594 C C . SER A 1 83 ? 0.912 -4.685 -15.840 1.00 85.56 83 SER A C 1
ATOM 596 O O . SER A 1 83 ? 0.783 -5.785 -15.305 1.00 85.56 83 SER A O 1
ATOM 598 N N . GLY A 1 84 ? 0.027 -3.695 -15.666 1.00 86.44 84 GLY A N 1
ATOM 599 C CA . GLY A 1 84 ? -1.215 -3.813 -14.894 1.00 86.44 84 GLY A CA 1
ATOM 600 C C . GLY A 1 84 ? -1.068 -3.634 -13.377 1.00 86.44 84 GLY A C 1
ATOM 601 O O . GLY A 1 84 ? -2.085 -3.551 -12.690 1.00 86.44 84 GLY A O 1
ATOM 602 N N . GLY A 1 85 ? 0.155 -3.502 -12.849 1.00 92.19 85 GLY A N 1
ATOM 603 C CA . GLY A 1 85 ? 0.397 -3.367 -11.409 1.00 92.19 85 GLY A CA 1
ATOM 604 C C . GLY A 1 85 ? -0.356 -2.197 -10.767 1.00 92.19 85 GLY A C 1
ATOM 605 O O . GLY A 1 85 ? -0.941 -2.363 -9.704 1.00 92.19 85 GLY A O 1
ATOM 606 N N . GLU A 1 86 ? -0.437 -1.043 -11.435 1.00 92.50 86 GLU A N 1
ATOM 607 C CA . GLU A 1 86 ? -1.183 0.117 -10.922 1.00 92.50 86 GLU A CA 1
ATOM 608 C C . GLU A 1 86 ? -2.682 -0.167 -10.717 1.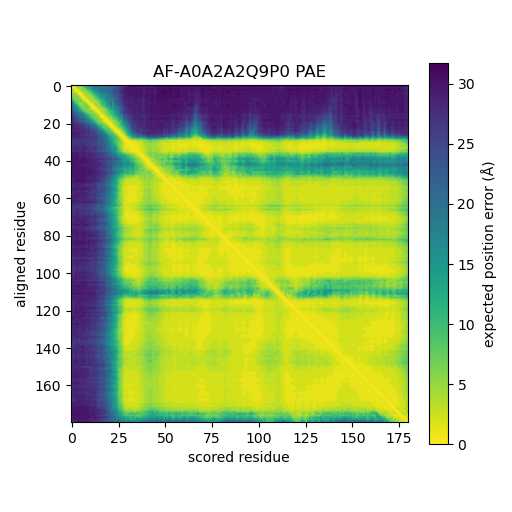00 92.50 86 GLU A C 1
ATOM 610 O O . GLU A 1 86 ? -3.262 0.235 -9.706 1.00 92.50 86 GLU A O 1
ATOM 615 N N . ARG A 1 87 ? -3.316 -0.907 -11.640 1.00 92.38 87 ARG A N 1
ATOM 616 C CA . ARG A 1 87 ? -4.728 -1.305 -11.495 1.00 92.38 87 ARG A CA 1
ATOM 617 C C . ARG A 1 87 ? -4.909 -2.228 -10.296 1.00 92.38 87 ARG A C 1
ATOM 619 O O . ARG A 1 87 ? -5.848 -2.053 -9.524 1.00 92.38 87 ARG A O 1
ATOM 626 N N . ALA A 1 88 ? -3.983 -3.168 -10.116 1.00 95.81 88 ALA A N 1
ATOM 627 C CA . ALA A 1 88 ? -3.985 -4.083 -8.983 1.00 95.81 88 ALA A CA 1
ATOM 628 C C . ALA A 1 88 ? -3.841 -3.333 -7.649 1.00 95.81 88 ALA A C 1
ATOM 630 O O . ALA A 1 88 ? -4.623 -3.566 -6.730 1.00 95.81 88 ALA A O 1
ATOM 631 N N . LEU A 1 89 ? -2.910 -2.374 -7.557 1.00 96.62 89 LEU A N 1
ATOM 632 C CA . LEU A 1 89 ? -2.757 -1.530 -6.367 1.00 96.62 89 LEU A CA 1
ATOM 633 C C . LEU A 1 89 ? -4.046 -0.757 -6.061 1.00 96.62 89 LEU A C 1
ATOM 635 O O . LEU A 1 89 ? -4.497 -0.746 -4.916 1.00 96.62 89 LEU A O 1
ATOM 639 N N . ARG A 1 90 ? -4.682 -0.163 -7.078 1.00 95.88 90 ARG A N 1
ATOM 640 C CA . ARG A 1 90 ? -5.954 0.557 -6.911 1.00 95.88 90 ARG A CA 1
ATOM 641 C C . ARG A 1 90 ? -7.066 -0.346 -6.366 1.00 95.88 90 ARG A C 1
ATOM 643 O O . ARG A 1 90 ? -7.793 0.053 -5.465 1.00 95.88 90 ARG A O 1
ATOM 650 N N . ARG A 1 91 ? -7.176 -1.580 -6.853 1.00 96.75 91 ARG A N 1
ATOM 651 C CA . ARG A 1 91 ? -8.150 -2.561 -6.339 1.00 96.75 91 ARG A CA 1
ATOM 652 C C . ARG A 1 91 ? -7.870 -2.947 -4.890 1.00 96.75 91 ARG A C 1
ATOM 654 O O . ARG A 1 91 ? -8.784 -3.041 -4.072 1.00 96.75 91 ARG A O 1
ATOM 661 N N . LEU A 1 92 ? -6.598 -3.146 -4.558 1.00 97.88 92 LEU A N 1
ATOM 662 C CA . LEU A 1 92 ? -6.177 -3.564 -3.225 1.00 97.88 92 LEU A CA 1
ATOM 663 C C . LEU A 1 92 ? -6.389 -2.487 -2.162 1.00 97.88 92 LEU A C 1
ATOM 665 O O . LEU A 1 92 ? -6.825 -2.822 -1.061 1.00 97.88 92 LEU A O 1
ATOM 669 N N . VAL A 1 93 ? -6.146 -1.210 -2.473 1.00 97.69 93 VAL A N 1
ATOM 670 C CA . VAL A 1 93 ? -6.395 -0.135 -1.497 1.00 97.69 93 VAL A CA 1
ATOM 671 C C . VAL A 1 93 ? -7.873 -0.029 -1.139 1.00 97.69 93 VAL A C 1
ATOM 673 O O . VAL A 1 93 ? -8.217 0.076 0.036 1.00 97.69 93 VAL A O 1
ATOM 676 N N . PHE A 1 94 ? -8.759 -0.194 -2.122 1.00 97.94 94 PHE A N 1
ATOM 677 C CA . PHE A 1 94 ? -10.201 -0.268 -1.884 1.00 97.94 94 PHE A CA 1
ATOM 678 C C . PHE A 1 94 ? -10.645 -1.581 -1.224 1.00 97.94 94 PHE A C 1
ATOM 680 O O . PHE A 1 94 ? -11.743 -1.655 -0.683 1.00 97.94 94 PHE A O 1
ATOM 687 N N . SER A 1 95 ? -9.778 -2.592 -1.181 1.00 96.94 95 SER A N 1
ATOM 688 C CA . SER A 1 95 ? -10.002 -3.853 -0.462 1.00 96.94 95 SER A CA 1
ATOM 689 C C . SER A 1 95 ? -9.392 -3.864 0.949 1.00 96.94 95 SER A C 1
ATOM 691 O O . SER A 1 95 ? -9.360 -4.910 1.594 1.00 96.94 95 SER A O 1
ATOM 693 N N . GLY A 1 96 ? -8.894 -2.723 1.443 1.00 97.00 96 GLY A N 1
ATOM 694 C CA . GLY A 1 96 ? -8.359 -2.598 2.803 1.00 97.00 96 GLY A CA 1
ATOM 695 C C . GLY A 1 96 ? -6.860 -2.890 2.951 1.00 97.00 96 GLY A C 1
ATOM 696 O O . GLY A 1 96 ? -6.394 -3.147 4.061 1.00 97.00 96 GLY A O 1
ATOM 697 N N . VAL A 1 97 ? -6.080 -2.844 1.866 1.00 98.31 97 VAL A N 1
ATOM 698 C CA . VAL A 1 97 ? -4.607 -2.923 1.918 1.00 98.31 97 VAL A CA 1
ATOM 699 C C . VAL A 1 97 ? -4.013 -1.515 1.930 1.00 98.31 97 VAL A C 1
ATOM 701 O O . VAL A 1 97 ? -4.313 -0.707 1.057 1.00 98.31 97 VAL A O 1
ATOM 704 N N . ALA A 1 98 ? -3.137 -1.199 2.886 1.00 98.38 98 ALA A N 1
ATOM 705 C CA . ALA A 1 98 ? -2.446 0.093 2.877 1.00 98.38 98 ALA A CA 1
ATOM 706 C C . ALA A 1 98 ? -1.282 0.079 1.876 1.00 98.38 98 ALA A C 1
ATOM 708 O O . ALA A 1 98 ? -0.485 -0.856 1.866 1.00 98.38 98 ALA A O 1
ATOM 709 N N . ILE A 1 99 ? -1.159 1.106 1.036 1.00 98.56 99 ILE A N 1
ATOM 710 C CA . ILE A 1 99 ? -0.169 1.113 -0.049 1.00 98.56 99 ILE A CA 1
ATOM 711 C C . ILE A 1 99 ? 0.650 2.396 -0.000 1.00 98.56 99 ILE A C 1
ATOM 713 O O . ILE A 1 99 ? 0.103 3.494 -0.097 1.00 98.56 99 ILE A O 1
ATOM 717 N N . VAL A 1 100 ? 1.966 2.237 0.111 1.00 98.06 100 VAL A N 1
ATOM 718 C CA . VAL A 1 100 ? 2.954 3.307 -0.035 1.00 98.06 100 VAL A CA 1
ATOM 719 C C . VAL A 1 100 ? 3.543 3.241 -1.431 1.00 98.06 100 VAL A C 1
ATOM 721 O O . VAL A 1 100 ? 3.966 2.178 -1.874 1.00 98.06 100 VAL A O 1
ATOM 724 N N . LYS A 1 101 ? 3.595 4.377 -2.118 1.00 97.25 101 LYS A N 1
ATOM 725 C CA . LYS A 1 101 ? 4.223 4.525 -3.428 1.00 97.25 101 LYS A CA 1
ATOM 726 C C . LYS A 1 101 ? 5.535 5.291 -3.294 1.00 97.25 101 LYS A C 1
ATOM 728 O O . LYS A 1 101 ? 5.604 6.318 -2.614 1.00 97.25 101 LYS A O 1
ATOM 733 N N . LEU A 1 102 ? 6.557 4.772 -3.961 1.00 95.44 102 LEU A N 1
ATOM 734 C CA . LEU A 1 102 ? 7.899 5.331 -4.051 1.00 95.44 102 LEU A CA 1
ATOM 735 C C . LEU A 1 102 ? 8.319 5.405 -5.516 1.00 95.44 102 LEU A C 1
ATOM 737 O O . LEU A 1 102 ? 8.031 4.493 -6.298 1.00 95.44 102 LEU A O 1
ATOM 741 N N . ALA A 1 103 ? 9.039 6.466 -5.872 1.00 93.19 103 ALA A N 1
ATOM 742 C CA . ALA A 1 103 ? 9.740 6.521 -7.144 1.00 93.19 103 ALA A CA 1
ATOM 743 C C . ALA A 1 103 ? 11.036 5.698 -7.081 1.00 93.19 103 ALA A C 1
ATOM 745 O O . ALA A 1 103 ? 11.669 5.578 -6.026 1.00 93.19 103 ALA A O 1
ATOM 746 N N . ALA A 1 104 ? 11.455 5.148 -8.221 1.00 88.31 104 ALA A N 1
ATOM 747 C CA . ALA A 1 104 ? 12.768 4.522 -8.338 1.00 88.31 104 ALA A CA 1
ATOM 748 C C . ALA A 1 104 ? 13.891 5.495 -7.922 1.00 88.31 104 ALA A C 1
ATOM 750 O O . ALA A 1 104 ? 13.831 6.689 -8.207 1.00 88.31 104 ALA A O 1
ATOM 751 N N . GLY A 1 105 ? 14.927 4.973 -7.258 1.00 85.56 105 GLY A N 1
ATOM 752 C CA . GLY A 1 105 ? 16.101 5.762 -6.865 1.00 85.56 105 GLY A CA 1
ATOM 753 C C . GLY A 1 105 ? 15.906 6.687 -5.657 1.00 85.56 105 GLY A C 1
ATOM 754 O O . GLY A 1 105 ? 16.780 7.503 -5.393 1.00 85.56 105 GLY A O 1
ATOM 755 N N . ASN A 1 106 ? 14.813 6.549 -4.895 1.00 84.69 106 ASN A N 1
ATOM 756 C CA . ASN A 1 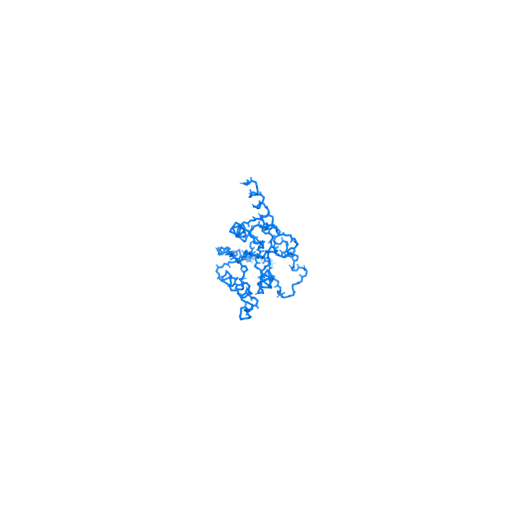106 ? 14.472 7.426 -3.761 1.00 84.69 106 ASN A CA 1
ATOM 757 C C . ASN A 1 106 ? 14.239 8.893 -4.174 1.00 84.69 106 ASN A C 1
ATOM 759 O O . ASN A 1 106 ? 14.491 9.823 -3.401 1.00 84.69 106 ASN A O 1
ATOM 763 N N . GLU A 1 107 ? 13.770 9.103 -5.402 1.00 85.00 107 GLU A N 1
ATOM 764 C CA . GLU A 1 107 ? 13.397 10.423 -5.898 1.00 85.00 107 GLU A CA 1
ATOM 765 C C . GLU A 1 107 ? 12.043 10.880 -5.332 1.00 85.00 107 GLU A C 1
ATOM 767 O O . GLU A 1 107 ? 11.193 10.056 -4.981 1.00 85.00 107 GLU A O 1
ATOM 772 N N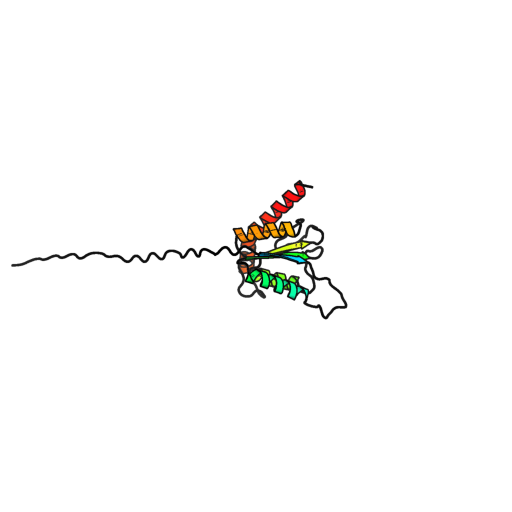 . PRO A 1 108 ? 11.806 12.198 -5.219 1.00 82.19 108 PRO A N 1
ATOM 773 C CA . PRO A 1 108 ? 10.526 12.703 -4.777 1.00 82.19 108 PRO A CA 1
ATOM 774 C C . PRO A 1 108 ? 9.500 12.501 -5.892 1.00 82.19 108 PRO A C 1
ATOM 776 O O . PRO A 1 108 ? 9.728 12.838 -7.053 1.00 82.19 108 PRO A O 1
ATOM 779 N N . MET A 1 109 ? 8.334 11.996 -5.517 1.00 86.06 109 MET A N 1
ATOM 780 C CA . MET A 1 109 ? 7.198 11.864 -6.415 1.00 86.06 109 MET A CA 1
ATOM 781 C C . MET A 1 109 ? 6.251 13.050 -6.220 1.00 86.06 109 MET A C 1
ATOM 783 O O . MET A 1 109 ? 5.832 13.334 -5.094 1.00 86.06 109 MET A O 1
ATOM 787 N N . ALA A 1 110 ? 5.909 13.728 -7.314 1.00 73.12 110 ALA A N 1
ATOM 788 C CA . ALA A 1 110 ? 4.928 14.808 -7.327 1.00 73.12 110 ALA A CA 1
ATOM 789 C C . ALA A 1 110 ? 3.524 14.271 -7.649 1.00 73.12 110 ALA A C 1
ATOM 791 O O . ALA A 1 110 ? 3.380 13.366 -8.470 1.00 73.12 110 ALA A O 1
ATOM 792 N N . GLY A 1 111 ? 2.495 14.869 -7.043 1.00 71.56 111 GLY A N 1
ATOM 793 C CA . GLY A 1 111 ? 1.090 14.591 -7.351 1.00 71.56 111 GLY A CA 1
ATOM 794 C C . GLY A 1 111 ? 0.260 14.150 -6.148 1.00 71.56 111 GLY A C 1
ATOM 795 O O . GLY A 1 111 ? 0.786 13.652 -5.152 1.00 71.56 111 GLY A O 1
ATOM 796 N N . ASP A 1 112 ? -1.053 14.355 -6.260 1.00 75.06 112 ASP A N 1
ATOM 797 C CA . ASP A 1 112 ? -2.034 13.780 -5.343 1.00 75.06 112 ASP A CA 1
ATOM 798 C C . ASP A 1 112 ? -2.217 12.298 -5.686 1.00 75.06 112 ASP A C 1
ATOM 800 O O . ASP A 1 112 ? -2.467 11.934 -6.835 1.00 75.06 112 ASP A O 1
ATOM 804 N N . LEU A 1 113 ? -2.051 11.444 -4.682 1.00 83.50 113 LEU A N 1
ATOM 805 C CA . LEU A 1 113 ? -2.176 9.998 -4.816 1.00 83.50 113 LEU A CA 1
ATOM 806 C C . LEU A 1 113 ? -3.564 9.479 -4.426 1.00 83.50 113 LEU A C 1
ATOM 808 O O . LEU A 1 113 ? -3.764 8.264 -4.414 1.00 83.50 113 LEU A O 1
ATOM 812 N N . GLU A 1 114 ? -4.494 10.386 -4.114 1.00 87.44 114 GLU A N 1
ATOM 813 C CA . GLU A 1 114 ? -5.879 10.171 -3.688 1.00 87.44 114 GLU A CA 1
ATOM 814 C C . GLU A 1 114 ? -6.018 9.263 -2.457 1.00 87.44 114 GLU A C 1
ATOM 816 O O . GLU A 1 114 ? -6.378 9.730 -1.380 1.00 87.44 114 GLU A O 1
ATOM 821 N N . VAL A 1 115 ? -5.736 7.970 -2.607 1.00 94.56 115 VAL A N 1
ATOM 822 C CA . VAL A 1 115 ? -5.830 6.925 -1.579 1.00 94.56 115 VAL A CA 1
ATOM 823 C C . VAL A 1 115 ? -4.510 6.192 -1.324 1.00 94.56 115 VAL A C 1
ATOM 825 O O . VAL A 1 115 ? -4.448 5.380 -0.404 1.00 94.56 115 VAL A O 1
ATOM 828 N N . PHE A 1 116 ? -3.448 6.463 -2.088 1.00 97.25 116 PHE A N 1
ATOM 829 C CA . PHE A 1 116 ? -2.118 5.931 -1.783 1.00 97.25 116 PHE A CA 1
ATOM 830 C C . PHE A 1 116 ? -1.305 6.889 -0.912 1.00 97.25 116 PHE A C 1
ATOM 832 O O . PHE A 1 116 ? -1.503 8.102 -0.917 1.00 97.25 116 PHE A O 1
ATOM 839 N N . LEU A 1 117 ? -0.353 6.324 -0.179 1.00 97.25 117 LEU A N 1
ATOM 840 C CA . LEU A 1 117 ? 0.588 7.062 0.651 1.00 97.25 117 LEU A CA 1
ATOM 841 C C . LEU A 1 117 ? 1.839 7.410 -0.158 1.00 97.25 117 LEU A C 1
ATOM 843 O O . LEU A 1 117 ? 2.406 6.553 -0.833 1.00 97.25 117 LEU A O 1
ATOM 847 N N . ASN A 1 118 ? 2.306 8.650 -0.064 1.00 95.81 118 ASN A N 1
ATOM 848 C CA . ASN A 1 118 ? 3.570 9.073 -0.656 1.00 95.81 118 ASN A CA 1
ATOM 849 C C . ASN A 1 118 ? 4.703 8.805 0.341 1.00 95.81 118 ASN A C 1
ATOM 851 O O . ASN A 1 118 ? 4.735 9.410 1.415 1.00 95.81 118 ASN A O 1
ATOM 855 N N . GLY A 1 119 ? 5.624 7.904 -0.006 1.00 94.75 119 GLY A N 1
ATOM 856 C CA . GLY A 1 119 ? 6.787 7.602 0.835 1.00 94.75 119 GLY A CA 1
ATOM 857 C C . GLY A 1 119 ? 7.953 8.589 0.673 1.00 94.75 119 GLY A C 1
ATOM 858 O O . GLY A 1 119 ? 8.944 8.489 1.393 1.00 94.75 119 GLY A O 1
ATOM 859 N N . GLY A 1 120 ? 7.854 9.552 -0.248 1.00 92.25 120 GLY A N 1
ATOM 860 C CA . GLY A 1 120 ? 8.875 10.571 -0.479 1.00 92.25 120 GLY A CA 1
ATOM 861 C C . GLY A 1 120 ? 10.223 9.970 -0.886 1.00 92.25 120 GLY A C 1
ATOM 862 O O . GLY A 1 120 ? 10.290 9.123 -1.770 1.00 92.25 120 GLY A O 1
ATOM 863 N N . ARG A 1 121 ? 11.298 10.415 -0.224 1.00 92.00 121 ARG A N 1
ATOM 864 C CA . ARG A 1 121 ? 12.684 9.961 -0.462 1.00 92.00 121 ARG A CA 1
ATOM 865 C C . ARG A 1 121 ? 13.120 8.810 0.459 1.00 92.00 121 ARG A C 1
ATOM 867 O O . ARG A 1 121 ? 14.319 8.572 0.631 1.00 92.00 121 ARG A O 1
ATOM 874 N N . LEU A 1 122 ? 12.175 8.145 1.122 1.00 94.31 122 LEU A N 1
ATOM 875 C CA . LEU A 1 122 ? 12.491 7.015 1.991 1.00 94.31 122 LEU A CA 1
ATOM 876 C C . LEU A 1 122 ? 12.945 5.802 1.162 1.00 94.31 122 LEU A C 1
ATOM 878 O O . LEU A 1 122 ? 12.333 5.509 0.135 1.00 94.31 122 LEU A O 1
ATOM 882 N N . PRO A 1 123 ? 13.949 5.035 1.626 1.00 95.12 123 PRO A N 1
ATOM 883 C CA . PRO A 1 123 ? 14.201 3.697 1.120 1.00 95.12 123 PRO A CA 1
ATOM 884 C C . PRO A 1 123 ? 12.991 2.807 1.366 1.00 95.12 123 PRO A C 1
ATOM 886 O O . PRO A 1 123 ? 12.313 2.937 2.390 1.00 95.12 123 PRO A O 1
ATOM 889 N N . ALA A 1 124 ? 12.789 1.843 0.472 1.00 96.31 124 ALA A N 1
ATOM 890 C CA . ALA A 1 124 ? 11.658 0.926 0.540 1.00 96.31 124 ALA A CA 1
ATOM 891 C C . ALA A 1 124 ? 11.538 0.208 1.895 1.00 96.31 124 ALA A C 1
ATOM 893 O O . ALA A 1 124 ? 10.448 0.162 2.458 1.00 96.31 124 ALA A O 1
ATOM 894 N N . GLU A 1 125 ? 12.651 -0.256 2.468 1.00 96.56 125 GLU A N 1
ATOM 895 C CA . GLU A 1 125 ? 12.663 -0.938 3.772 1.00 96.56 125 GLU A CA 1
ATOM 896 C C . GLU A 1 125 ? 12.268 -0.018 4.938 1.00 96.56 125 GLU A C 1
ATOM 898 O O . GLU A 1 125 ? 11.551 -0.419 5.859 1.00 96.56 125 GLU A O 1
ATOM 903 N N . GLN A 1 126 ? 12.681 1.253 4.891 1.00 96.94 126 GLN A N 1
ATOM 904 C CA . GLN A 1 126 ? 12.311 2.230 5.915 1.00 96.94 126 GLN A CA 1
ATOM 905 C C . GLN A 1 126 ? 10.824 2.583 5.804 1.00 96.94 126 GLN A C 1
ATOM 907 O O . GLN A 1 126 ? 10.121 2.614 6.812 1.00 96.94 126 GLN A O 1
ATOM 912 N N . ALA A 1 127 ? 10.320 2.774 4.581 1.00 97.88 127 ALA A N 1
ATOM 913 C CA . ALA A 1 127 ? 8.895 2.965 4.337 1.00 97.88 127 ALA A CA 1
ATOM 914 C C . ALA A 1 127 ? 8.069 1.745 4.785 1.00 97.88 127 ALA A C 1
ATOM 916 O O . ALA A 1 127 ? 7.011 1.917 5.388 1.00 97.88 127 ALA A O 1
ATOM 917 N N . ALA A 1 128 ? 8.562 0.523 4.554 1.00 98.31 128 ALA A N 1
ATOM 918 C CA . ALA A 1 128 ? 7.909 -0.710 4.991 1.00 98.31 128 ALA A CA 1
ATOM 919 C C . ALA A 1 128 ? 7.854 -0.817 6.518 1.00 98.31 128 ALA A C 1
ATOM 921 O O . ALA A 1 128 ? 6.821 -1.189 7.079 1.00 98.31 128 ALA A O 1
ATOM 922 N N . THR A 1 129 ? 8.932 -0.423 7.197 1.00 98.00 129 THR A N 1
ATOM 923 C CA . THR A 1 129 ? 8.989 -0.362 8.662 1.00 98.00 129 THR A CA 1
ATOM 924 C C . THR A 1 129 ? 7.956 0.621 9.213 1.00 98.00 129 THR A C 1
ATOM 926 O O . THR A 1 129 ? 7.153 0.250 10.069 1.00 98.00 129 THR A O 1
ATOM 929 N N . VAL A 1 130 ? 7.917 1.849 8.682 1.00 98.44 130 VAL A N 1
ATOM 930 C CA . VAL A 1 130 ? 6.934 2.868 9.096 1.00 98.44 130 VAL A CA 1
ATOM 931 C C . VAL A 1 130 ? 5.506 2.382 8.834 1.00 98.44 130 VAL A C 1
ATOM 933 O O . VAL A 1 130 ? 4.650 2.473 9.712 1.00 98.44 130 VAL A O 1
ATOM 936 N N . LEU A 1 131 ? 5.246 1.805 7.657 1.00 98.56 131 LEU A N 1
ATOM 937 C CA . LEU A 1 131 ? 3.930 1.275 7.306 1.00 98.56 131 LEU A CA 1
ATOM 938 C C . LEU A 1 131 ? 3.489 0.153 8.254 1.00 98.56 131 LEU A C 1
ATOM 940 O O . LEU A 1 131 ? 2.334 0.134 8.676 1.00 98.56 131 LEU A O 1
ATOM 944 N N . THR A 1 132 ? 4.405 -0.747 8.616 1.00 98.31 132 THR A N 1
ATOM 945 C CA . THR A 1 132 ? 4.143 -1.840 9.564 1.00 98.31 132 THR A CA 1
ATOM 946 C C . THR A 1 132 ? 3.706 -1.279 10.914 1.00 98.31 132 THR A C 1
ATOM 948 O O . THR A 1 132 ? 2.643 -1.642 11.411 1.00 98.31 132 THR A O 1
ATOM 951 N N . GLN A 1 133 ? 4.453 -0.314 11.455 1.00 97.88 133 GLN A N 1
ATOM 952 C CA . GLN A 1 133 ? 4.124 0.339 12.726 1.00 97.88 133 GLN A CA 1
ATOM 953 C C . GLN A 1 133 ? 2.769 1.059 12.676 1.00 97.88 133 GLN A C 1
ATOM 955 O O . GLN A 1 13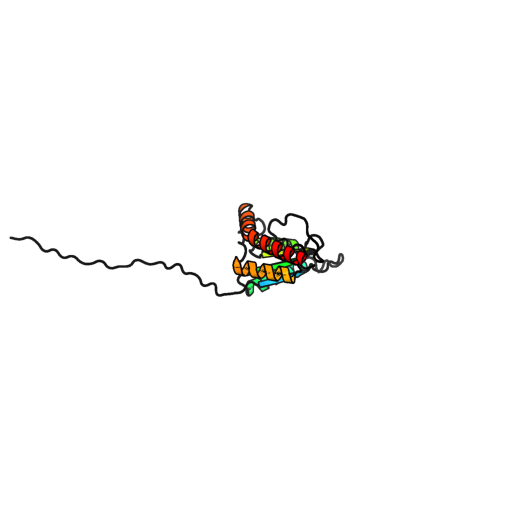3 ? 1.989 1.000 13.630 1.00 97.88 133 GLN A O 1
ATOM 960 N N . CYS A 1 134 ? 2.455 1.730 11.564 1.00 98.25 134 CYS A N 1
ATOM 961 C CA . CYS A 1 134 ? 1.157 2.374 11.390 1.00 98.25 134 CYS A CA 1
ATOM 962 C C . CYS A 1 134 ? 0.012 1.356 11.334 1.00 98.25 134 CYS A C 1
ATOM 964 O O . CYS A 1 134 ? -1.022 1.584 11.959 1.00 98.25 134 CYS A O 1
ATOM 966 N N . LEU A 1 135 ? 0.188 0.231 10.636 1.00 98.06 135 LEU A N 1
ATOM 967 C CA . LEU A 1 135 ? -0.811 -0.839 10.581 1.00 98.06 135 LEU A CA 1
ATOM 968 C C . LEU A 1 135 ? -1.015 -1.511 11.942 1.00 98.06 135 LEU A C 1
ATOM 970 O O . LEU A 1 135 ? -2.152 -1.787 12.311 1.00 98.06 135 LEU A O 1
ATOM 974 N N . GLU A 1 136 ? 0.049 -1.731 12.712 1.00 96.38 136 GLU A N 1
ATOM 975 C CA . GLU A 1 136 ? -0.051 -2.264 14.076 1.00 96.38 136 GLU A CA 1
ATOM 976 C C . GLU A 1 136 ? -0.792 -1.300 15.012 1.00 96.38 136 GLU A C 1
ATOM 978 O O . GLU A 1 136 ? -1.593 -1.728 15.841 1.00 96.38 136 GLU A O 1
ATOM 983 N N . ARG A 1 137 ? -0.569 0.011 14.856 1.00 96.81 137 ARG A N 1
ATOM 984 C CA . ARG A 1 137 ? -1.186 1.044 15.700 1.00 96.81 137 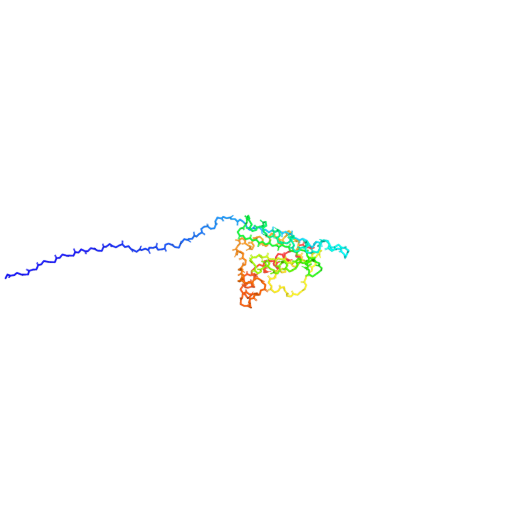ARG A CA 1
ATOM 985 C C . ARG A 1 137 ? -2.634 1.357 15.324 1.00 96.81 137 ARG A C 1
ATOM 987 O O . ARG A 1 137 ? -3.455 1.589 16.208 1.00 96.81 137 ARG A O 1
ATOM 994 N N . HIS A 1 138 ? -2.937 1.438 14.032 1.00 96.69 138 HIS A N 1
ATOM 995 C CA . HIS A 1 138 ? -4.208 1.965 13.525 1.00 96.69 138 HIS A CA 1
ATOM 996 C C . HIS A 1 138 ? -5.084 0.906 12.846 1.00 96.69 138 HIS A C 1
ATOM 998 O O . HIS A 1 138 ? -6.250 1.173 12.561 1.00 96.69 138 HIS A O 1
ATOM 1004 N N . GLY A 1 139 ? -4.559 -0.296 12.608 1.00 96.69 139 GLY A N 1
ATOM 1005 C CA . GLY A 1 139 ? -5.244 -1.343 11.859 1.00 96.69 139 GLY A CA 1
ATOM 1006 C C . GLY A 1 139 ? -5.297 -1.083 10.345 1.00 96.69 139 GLY A C 1
ATOM 1007 O O . GLY A 1 139 ? -4.838 -0.040 9.860 1.00 96.69 139 GLY A O 1
ATOM 1008 N N . PRO A 1 140 ? -5.859 -2.035 9.577 1.00 97.25 140 PRO A N 1
ATOM 1009 C CA . PRO A 1 140 ? -5.993 -1.898 8.131 1.00 97.25 140 PRO A CA 1
ATOM 1010 C C . PRO A 1 140 ? -6.991 -0.783 7.773 1.00 97.25 140 PRO A C 1
ATOM 1012 O O . PRO A 1 140 ? -7.929 -0.539 8.540 1.00 97.25 140 PRO A O 1
ATOM 1015 N N . PRO A 1 141 ? -6.822 -0.106 6.622 1.00 97.12 141 PRO A N 1
ATOM 1016 C CA . PRO A 1 141 ? -7.828 0.823 6.125 1.00 97.12 141 PRO A CA 1
ATOM 1017 C C . PRO A 1 141 ? -9.165 0.110 5.871 1.0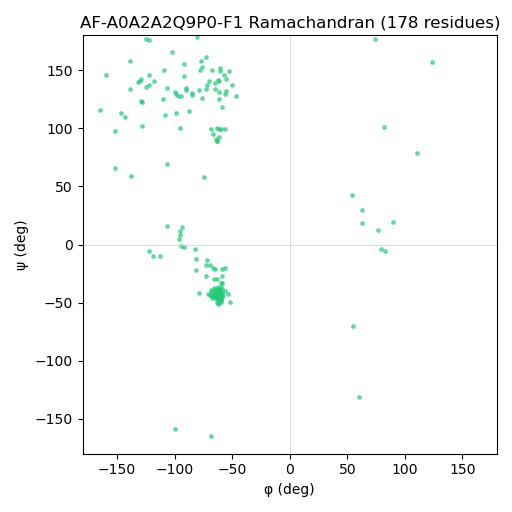0 97.12 141 PRO A C 1
ATOM 1019 O O . PRO A 1 141 ? -9.185 -1.091 5.584 1.00 97.12 141 PRO A O 1
ATOM 1022 N N . PRO A 1 142 ? -10.297 0.828 5.966 1.00 96.94 142 PRO A N 1
ATOM 1023 C CA . PRO A 1 142 ? -11.595 0.242 5.668 1.00 96.94 142 PRO A CA 1
ATOM 1024 C C . PRO A 1 142 ? -11.675 -0.152 4.188 1.00 96.94 142 PRO A C 1
ATOM 1026 O O . PRO A 1 142 ? -11.315 0.635 3.314 1.00 96.94 142 PRO A O 1
ATOM 1029 N N . GLY A 1 143 ? -12.173 -1.358 3.915 1.00 95.75 143 GLY A N 1
ATOM 1030 C CA . GLY A 1 143 ? -12.568 -1.756 2.566 1.00 95.75 143 GLY A CA 1
ATOM 1031 C C . GLY A 1 143 ? -13.861 -1.064 2.127 1.00 95.75 143 GLY A C 1
ATOM 1032 O O . GLY A 1 143 ? -14.630 -0.568 2.955 1.00 95.75 143 GLY A O 1
ATOM 1033 N N . VAL A 1 144 ? -14.097 -1.043 0.820 1.00 97.12 144 VAL A N 1
ATOM 1034 C CA . VAL A 1 144 ? -15.322 -0.519 0.196 1.00 97.12 144 VAL A CA 1
ATOM 1035 C C . VAL A 1 144 ? -16.243 -1.664 -0.231 1.00 97.12 144 VAL A C 1
ATOM 1037 O O . VAL A 1 144 ? -15.812 -2.816 -0.294 1.00 97.12 144 VAL A O 1
ATOM 1040 N N . ALA A 1 145 ? -17.506 -1.360 -0.540 1.00 96.38 145 ALA A N 1
ATOM 1041 C CA . ALA A 1 145 ? -18.463 -2.380 -0.978 1.00 96.38 145 ALA A CA 1
ATOM 1042 C C . ALA A 1 145 ? -18.149 -2.947 -2.378 1.00 96.38 145 ALA A C 1
ATOM 1044 O O . ALA A 1 145 ? -18.209 -4.159 -2.574 1.00 96.38 145 ALA A O 1
ATOM 1045 N N . ASP A 1 146 ? -17.797 -2.082 -3.336 1.00 96.00 146 ASP A N 1
ATOM 1046 C CA . ASP A 1 146 ? -17.371 -2.450 -4.694 1.00 96.00 146 ASP A CA 1
ATOM 1047 C C . ASP A 1 146 ? -16.028 -1.767 -5.028 1.00 96.00 146 ASP A C 1
ATOM 1049 O O . ASP A 1 146 ? -16.007 -0.570 -5.337 1.00 96.00 146 ASP A O 1
ATOM 1053 N N . PRO A 1 147 ? -14.893 -2.493 -4.960 1.00 94.38 147 PRO A N 1
ATOM 1054 C CA . PRO A 1 147 ? -13.568 -1.946 -5.258 1.00 94.38 147 PRO A CA 1
ATOM 1055 C C . PRO A 1 147 ? -13.396 -1.375 -6.672 1.00 94.38 147 PRO A C 1
ATOM 1057 O O . PRO A 1 147 ? -12.505 -0.549 -6.877 1.00 94.38 147 PRO A O 1
ATOM 1060 N N . GLU A 1 148 ? -14.228 -1.770 -7.643 1.00 94.06 148 GLU A N 1
ATOM 1061 C CA . GLU A 1 148 ? -14.184 -1.209 -9.001 1.00 94.06 148 GLU A CA 1
ATOM 1062 C C . GLU A 1 148 ? -14.915 0.134 -9.098 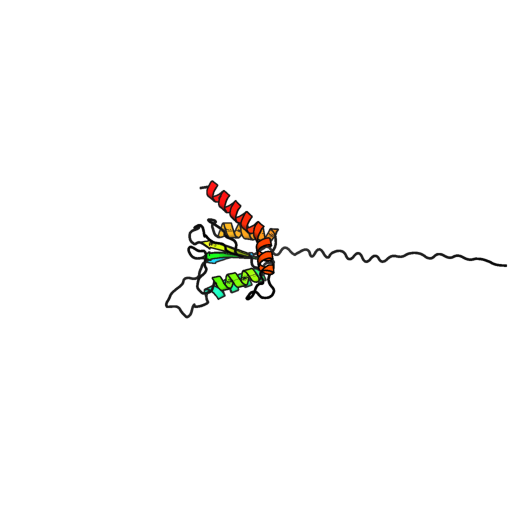1.00 94.06 148 GLU A C 1
ATOM 1064 O O . GLU A 1 148 ? -14.658 0.920 -10.015 1.00 94.06 148 GLU A O 1
ATOM 1069 N N . LYS A 1 149 ? -15.841 0.404 -8.172 1.00 94.94 149 LYS A N 1
ATOM 1070 C CA . LYS A 1 149 ? -16.718 1.582 -8.188 1.00 94.94 149 LYS A CA 1
ATOM 1071 C C . LYS A 1 149 ? -16.868 2.190 -6.787 1.00 94.94 149 LYS A C 1
ATOM 1073 O O . LYS A 1 149 ? -17.991 2.313 -6.292 1.00 94.94 149 LYS A O 1
ATOM 1078 N N . PRO A 1 150 ? -15.762 2.609 -6.148 1.00 95.94 150 PRO A N 1
ATOM 1079 C CA . PRO A 1 150 ? -15.820 3.214 -4.826 1.00 95.94 150 PRO A CA 1
ATOM 1080 C C . PRO A 1 150 ? -16.582 4.541 -4.874 1.00 95.94 150 PRO A C 1
ATOM 1082 O O . PRO A 1 150 ? -16.400 5.368 -5.771 1.00 95.94 150 PRO A O 1
ATOM 1085 N N . THR A 1 151 ? -17.417 4.776 -3.871 1.00 97.69 151 THR A N 1
ATOM 1086 C CA . THR A 1 151 ? -18.116 6.050 -3.702 1.00 97.69 151 THR A CA 1
ATOM 1087 C C . THR A 1 151 ? -17.185 7.120 -3.129 1.00 97.69 151 THR A C 1
ATOM 1089 O O . THR A 1 151 ? -16.210 6.836 -2.429 1.00 97.69 151 THR A O 1
ATOM 1092 N N . SER A 1 152 ? -17.518 8.395 -3.344 1.00 96.94 152 SER A N 1
ATOM 1093 C CA . SER A 1 152 ? -16.768 9.522 -2.767 1.00 96.94 152 SER A CA 1
ATOM 1094 C C . SER A 1 152 ? -16.723 9.489 -1.233 1.00 96.94 152 SER A C 1
ATOM 1096 O O . SER A 1 152 ? -15.716 9.869 -0.631 1.00 96.94 152 SER A O 1
ATOM 1098 N N . ALA A 1 153 ? -17.789 8.998 -0.592 1.00 97.69 153 ALA A N 1
ATOM 1099 C CA . ALA A 1 153 ? -17.864 8.832 0.855 1.00 97.69 153 ALA A CA 1
ATOM 1100 C C . ALA A 1 153 ? -16.908 7.740 1.362 1.00 97.69 153 ALA A C 1
ATOM 1102 O O . ALA A 1 153 ? -16.246 7.926 2.384 1.00 97.69 153 ALA A O 1
ATOM 1103 N N . GLU A 1 154 ? -16.797 6.619 0.649 1.00 97.88 154 GLU A N 1
ATOM 1104 C CA . GLU A 1 154 ? -15.841 5.553 0.966 1.00 97.88 154 GLU A CA 1
ATOM 1105 C C . GLU A 1 154 ? -14.395 6.024 0.781 1.00 97.88 154 GLU A C 1
ATOM 1107 O O . GLU A 1 154 ? -13.573 5.856 1.683 1.00 97.88 154 GLU A O 1
ATOM 1112 N N . ILE A 1 155 ? -14.106 6.725 -0.321 1.00 97.69 155 ILE A N 1
ATOM 1113 C CA . ILE A 1 155 ? -12.790 7.333 -0.569 1.00 97.69 155 ILE A CA 1
ATOM 1114 C C . ILE A 1 155 ? -12.431 8.318 0.552 1.00 97.69 155 ILE A C 1
ATOM 1116 O O . ILE A 1 155 ? -11.309 8.320 1.059 1.00 97.69 155 ILE A O 1
ATOM 1120 N N . ALA A 1 156 ? -13.376 9.153 0.995 1.00 97.31 156 ALA A N 1
ATOM 1121 C CA . ALA A 1 156 ? -13.152 10.078 2.104 1.00 97.31 156 ALA A CA 1
ATOM 1122 C C . ALA A 1 156 ? -12.822 9.358 3.424 1.00 97.31 156 ALA A C 1
ATOM 1124 O O . ALA A 1 156 ? -11.936 9.812 4.150 1.00 97.31 156 ALA A O 1
ATOM 1125 N N . LYS A 1 157 ? -13.475 8.224 3.716 1.00 98.00 157 LYS A N 1
ATOM 1126 C CA . LYS A 1 157 ? -13.178 7.403 4.902 1.00 98.00 157 LYS A CA 1
ATOM 1127 C C . LYS A 1 157 ? -11.777 6.801 4.841 1.00 98.00 157 LYS A C 1
ATOM 1129 O O . LYS A 1 157 ? -11.042 6.903 5.821 1.00 98.00 157 LYS A O 1
ATOM 1134 N N . ILE A 1 158 ? -11.386 6.240 3.695 1.00 98.06 158 ILE A N 1
ATOM 1135 C CA . ILE A 1 158 ? -10.034 5.699 3.491 1.00 98.06 158 ILE A CA 1
ATOM 1136 C C . ILE A 1 158 ? -8.990 6.801 3.692 1.00 98.06 158 ILE A C 1
ATOM 1138 O O . ILE A 1 158 ? -8.059 6.634 4.476 1.00 98.06 158 ILE A O 1
ATOM 1142 N N . ARG A 1 159 ? -9.182 7.974 3.075 1.00 97.69 159 ARG A N 1
ATOM 1143 C CA . ARG A 1 159 ? -8.278 9.125 3.245 1.00 97.69 159 ARG A CA 1
ATOM 1144 C C . ARG A 1 159 ? -8.165 9.584 4.693 1.00 97.69 159 ARG A C 1
ATOM 1146 O O . ARG A 1 159 ? -7.068 9.886 5.160 1.00 97.69 159 ARG A O 1
ATOM 1153 N N . ALA A 1 160 ? -9.285 9.645 5.411 1.00 97.69 160 ALA A N 1
ATOM 1154 C CA . ALA A 1 160 ? -9.282 10.014 6.821 1.00 97.69 160 ALA A CA 1
ATOM 1155 C C . ALA A 1 160 ? -8.477 9.009 7.662 1.00 97.69 160 ALA A C 1
ATOM 1157 O O . ALA A 1 160 ? -7.681 9.431 8.500 1.00 97.69 160 ALA A O 1
ATOM 1158 N N . HIS A 1 161 ? -8.627 7.708 7.388 1.00 98.31 161 HIS A N 1
ATOM 1159 C CA . HIS A 1 161 ? -7.871 6.637 8.049 1.00 98.31 161 HIS A CA 1
ATOM 1160 C C . HIS A 1 161 ? -6.369 6.692 7.748 1.00 98.31 161 HIS A C 1
ATOM 1162 O O . HIS A 1 161 ? -5.549 6.482 8.636 1.00 98.31 161 HIS A O 1
ATOM 1168 N N . LEU A 1 162 ? -5.998 7.003 6.504 1.00 98.19 162 LEU A N 1
ATOM 1169 C CA . LEU A 1 162 ? -4.606 7.018 6.043 1.00 98.19 162 LEU A CA 1
ATOM 1170 C C . LEU A 1 162 ? -3.840 8.303 6.395 1.00 98.19 162 LEU A C 1
ATOM 1172 O O . LEU A 1 162 ? -2.612 8.331 6.321 1.00 98.19 162 LEU A O 1
ATOM 1176 N N . ARG A 1 163 ? -4.518 9.364 6.840 1.00 97.88 163 ARG A N 1
ATOM 1177 C CA . ARG A 1 163 ? -3.873 10.623 7.247 1.00 97.88 163 ARG A CA 1
ATOM 1178 C C . ARG A 1 163 ? -2.731 10.450 8.272 1.00 97.88 163 ARG A C 1
ATOM 1180 O O . ARG A 1 163 ? -1.654 10.990 8.017 1.00 97.88 163 ARG A O 1
ATOM 1187 N N . PRO A 1 164 ? -2.892 9.719 9.396 1.00 98.06 164 PRO A N 1
ATOM 1188 C CA . PRO A 1 164 ? -1.786 9.493 10.334 1.00 98.06 164 PRO A CA 1
ATOM 1189 C C . PRO A 1 164 ? -0.614 8.705 9.728 1.00 98.06 164 PRO A C 1
ATOM 1191 O O . PRO A 1 164 ? 0.530 8.942 10.105 1.00 98.06 164 PRO A O 1
ATOM 1194 N N . PHE A 1 165 ? -0.870 7.826 8.754 1.00 98.38 165 PHE A N 1
ATOM 1195 C CA . PHE A 1 165 ? 0.173 7.071 8.055 1.00 98.38 165 PHE A CA 1
ATOM 1196 C C . PHE A 1 165 ? 1.027 8.017 7.206 1.00 98.38 165 PHE A C 1
ATOM 1198 O O . PHE A 1 165 ? 2.255 7.978 7.261 1.00 98.38 165 PHE A O 1
ATOM 1205 N N . GLN A 1 166 ? 0.375 8.920 6.465 1.00 97.50 166 GLN A N 1
ATOM 1206 C CA . GLN A 1 166 ? 1.060 9.917 5.643 1.00 97.50 166 GLN A CA 1
ATOM 1207 C C . GLN A 1 166 ? 1.915 10.867 6.491 1.00 97.50 166 GLN A C 1
ATOM 1209 O O . GLN A 1 166 ? 3.025 11.215 6.090 1.00 97.50 166 GLN A O 1
ATOM 1214 N N . ALA A 1 167 ? 1.421 11.264 7.668 1.00 97.06 167 ALA A N 1
ATOM 1215 C CA . ALA A 1 167 ? 2.175 12.097 8.601 1.00 97.06 167 ALA A CA 1
ATOM 1216 C C . ALA A 1 167 ? 3.432 11.380 9.125 1.00 97.06 167 ALA A C 1
ATOM 1218 O O . ALA A 1 167 ? 4.508 11.973 9.136 1.00 97.06 167 ALA A O 1
ATOM 1219 N N . ALA A 1 168 ? 3.324 10.099 9.494 1.00 97.88 168 ALA A N 1
ATOM 1220 C CA . ALA A 1 168 ? 4.464 9.311 9.965 1.00 97.88 168 ALA A CA 1
ATOM 1221 C C . ALA A 1 168 ? 5.554 9.154 8.889 1.00 97.88 168 ALA A C 1
ATOM 1223 O O . ALA A 1 168 ? 6.738 9.325 9.176 1.00 97.88 168 ALA A O 1
ATOM 1224 N N . LEU A 1 169 ? 5.160 8.901 7.636 1.00 96.94 169 LEU A N 1
ATOM 1225 C CA . LEU A 1 169 ? 6.092 8.836 6.503 1.00 96.94 169 LEU A CA 1
ATOM 1226 C C . LEU A 1 169 ? 6.792 10.177 6.256 1.00 96.94 169 LEU A C 1
ATOM 1228 O O . LEU A 1 169 ? 7.993 10.201 5.994 1.00 96.94 169 LEU A O 1
ATOM 1232 N N . ALA A 1 170 ? 6.067 11.293 6.372 1.00 94.94 170 ALA A N 1
ATOM 1233 C CA . ALA A 1 170 ? 6.645 12.624 6.214 1.00 94.94 170 ALA A CA 1
ATOM 1234 C C . ALA A 1 170 ? 7.692 12.934 7.299 1.00 94.94 170 ALA A C 1
ATOM 1236 O O . ALA A 1 170 ? 8.765 13.441 6.976 1.00 94.94 170 ALA A O 1
ATOM 1237 N N . VAL A 1 171 ? 7.413 12.585 8.562 1.00 95.94 171 VAL A N 1
ATOM 1238 C CA . VAL A 1 171 ? 8.362 12.750 9.679 1.00 95.94 171 VAL A CA 1
ATOM 1239 C C . VAL A 1 171 ? 9.619 11.910 9.454 1.00 95.94 171 VAL A C 1
ATOM 1241 O O . VAL A 1 171 ? 10.719 12.458 9.454 1.00 95.94 171 VAL A O 1
ATOM 1244 N N . ALA A 1 172 ? 9.464 10.617 9.157 1.00 94.75 172 ALA A N 1
ATOM 1245 C CA . ALA A 1 172 ? 10.598 9.733 8.883 1.00 94.75 172 ALA A CA 1
ATOM 1246 C C . ALA A 1 172 ? 11.439 10.220 7.686 1.00 94.75 172 ALA A C 1
ATOM 1248 O O . ALA A 1 172 ? 12.667 10.115 7.685 1.00 94.75 172 ALA A O 1
ATOM 1249 N N . GLY A 1 173 ? 10.786 10.774 6.659 1.00 90.38 173 GLY A N 1
ATOM 1250 C CA . GLY A 1 173 ? 11.461 11.380 5.515 1.00 90.38 173 GLY A CA 1
ATOM 1251 C C . GLY A 1 173 ? 12.270 12.626 5.889 1.00 90.38 173 GLY A C 1
ATOM 1252 O O . GLY A 1 173 ? 13.383 12.794 5.394 1.00 90.38 173 GLY A O 1
ATOM 1253 N N . ALA A 1 174 ? 11.745 13.477 6.772 1.00 89.19 174 ALA A N 1
ATOM 1254 C CA . ALA A 1 174 ? 12.433 14.681 7.238 1.00 89.19 174 ALA A CA 1
ATOM 1255 C C . ALA A 1 174 ? 13.656 14.355 8.115 1.00 89.19 174 ALA A C 1
ATOM 1257 O O . ALA A 1 174 ? 14.724 14.927 7.905 1.00 89.19 174 ALA A O 1
ATOM 1258 N N . GLU A 1 175 ? 13.530 13.398 9.038 1.00 88.94 175 GLU A N 1
ATOM 1259 C CA . GLU A 1 175 ? 14.636 12.929 9.890 1.00 88.94 175 GLU A CA 1
ATOM 1260 C C . GLU A 1 175 ? 15.807 12.391 9.060 1.00 88.94 175 GLU A C 1
ATOM 1262 O O . GLU A 1 175 ? 16.969 12.661 9.358 1.00 88.94 175 GLU A O 1
ATOM 1267 N N . ARG A 1 176 ? 15.506 11.693 7.959 1.00 82.62 176 ARG A N 1
ATOM 1268 C CA . ARG A 1 176 ? 16.522 11.214 7.017 1.00 82.62 176 ARG A CA 1
ATOM 1269 C C . ARG A 1 176 ? 17.288 12.363 6.365 1.00 82.62 176 ARG A C 1
ATOM 1271 O O . ARG A 1 176 ? 18.509 12.294 6.289 1.00 82.62 176 ARG A O 1
ATOM 1278 N N . VAL A 1 177 ? 16.597 13.402 5.894 1.00 77.38 177 VAL A N 1
ATOM 1279 C CA . VAL A 1 177 ? 17.251 14.563 5.262 1.00 77.38 177 VAL A CA 1
ATOM 1280 C C . VAL A 1 177 ? 18.166 15.284 6.251 1.00 77.38 177 VAL A C 1
ATOM 1282 O O . VAL A 1 177 ? 19.239 15.717 5.859 1.00 77.38 177 VAL A O 1
ATOM 1285 N N . ALA A 1 178 ? 17.784 15.362 7.527 1.00 76.62 178 ALA A N 1
ATOM 1286 C CA . ALA A 1 178 ? 18.619 15.959 8.569 1.00 76.62 178 ALA A CA 1
ATOM 1287 C C . ALA A 1 178 ? 19.882 15.137 8.906 1.00 76.62 178 ALA A C 1
ATOM 1289 O O . ALA A 1 178 ? 20.799 15.664 9.529 1.00 76.62 178 ALA A O 1
ATOM 1290 N N . SER A 1 179 ? 19.922 13.855 8.528 1.00 74.19 179 SER A N 1
ATOM 1291 C CA . SER A 1 179 ? 21.050 12.945 8.782 1.00 74.19 179 SER A CA 1
ATOM 1292 C C . SER A 1 179 ? 22.066 12.840 7.632 1.00 74.19 179 SER A C 1
ATOM 1294 O O . SER A 1 179 ? 23.034 12.090 7.761 1.00 74.19 179 SER A O 1
ATOM 1296 N N . LEU A 1 180 ? 21.831 13.546 6.518 1.00 67.94 180 LEU A N 1
ATOM 1297 C CA . LEU A 1 180 ? 22.691 13.598 5.325 1.00 67.94 180 LEU A CA 1
ATOM 1298 C C . LEU A 1 180 ? 23.528 14.881 5.308 1.00 67.94 180 LEU A C 1
ATOM 1300 O O . LEU A 1 180 ? 24.693 14.789 4.864 1.00 67.94 180 LEU A O 1
#

Mean predicted aligned error: 9.75 Å

Solvent-accessible surface area (backbone atoms only — not comparable to full-atom values): 10177 Å² total; per-residue (Å²): 139,83,85,86,84,88,81,89,80,82,90,83,89,77,84,79,76,78,67,79,80,75,74,76,71,74,80,44,54,44,32,58,48,80,43,67,45,54,89,83,57,97,86,46,72,87,53,60,44,49,24,21,50,53,50,48,54,50,50,54,56,29,54,74,71,15,76,18,30,35,39,29,37,34,13,42,72,74,25,51,32,44,49,49,20,47,60,38,51,55,38,39,39,29,64,18,31,44,43,34,34,23,12,48,91,41,35,71,53,84,80,89,58,84,77,48,33,65,32,39,56,38,54,66,70,57,45,36,51,53,52,32,54,40,29,64,74,68,47,47,43,64,55,48,96,42,47,92,65,66,48,73,69,52,53,51,53,36,36,63,64,44,46,66,49,40,51,52,37,50,51,58,36,50,56,51,64,77,74,110

Sequence (180 aa):
MSAPAVLRSLLLGAALFAAPVLSARDTAKAGVAVLHSAEWNAGDTVRDGAGEFAVFLRAAQLQRHHAAAGLVAVGDRNGILRSGGERALRRLVFSGVAIVKLAAGNEPMAGDLEVFLNGGRLPAEQAATVLTQCLERHGPPPGVADPEKPTSAEIAKIRAHLRPFQAALAVAGAERVASL

Secondary structure (DSSP, 8-state):
------------------------------EEEEEEPPPP-TT-GGGTTHHHHHHHHHHHHHHHH-SSEEEEEEESTT---TTTHHHHHHHHHHTT-EEEEEEGGGPPPPS--TTSEE-TT--HHHHHHHHHHHHHHH-SPPPPS-TTS--HHHHHHHHHHHHHHHHHHHHHHHHHHHT-